Protein AF-A0A134AEN0-F1 (afdb_monomer)

Sequence (208 aa):
MSKITHIIATKFGGEWDIRAMRDDFQEIKTNVKDEFKENFESFVNSLEEIKTEKEIENEMKNELLSKITENSSDEEKYKNLKFYDKWQDRKRYKIGAIVKQFVANEEFLFRCKKEHESDYGIMPTLSTEHWEKIPNGKEEPPRNPLLPKEKPDLYNNEKTYKKGTELESDRYCIFNDKVYEYVGDEPADGKSPFSFPQLWKEIGKWQD

Structure (mmCIF, N/CA/C/O backbone):
data_AF-A0A134AEN0-F1
#
_entry.id   AF-A0A134AEN0-F1
#
loop_
_atom_site.group_PDB
_atom_site.id
_atom_site.type_symbol
_atom_site.label_atom_id
_atom_site.label_alt_id
_atom_site.label_comp_id
_atom_site.label_asym_id
_atom_site.label_entity_id
_atom_site.label_seq_id
_atom_site.pdbx_PDB_ins_code
_atom_site.Cartn_x
_atom_site.Cartn_y
_atom_site.Cartn_z
_atom_site.occupancy
_atom_site.B_iso_or_equiv
_atom_site.auth_seq_id
_atom_site.auth_comp_id
_atom_site.auth_asym_id
_atom_site.auth_atom_id
_atom_site.pdbx_PDB_model_num
ATOM 1 N N . MET A 1 1 ? -33.814 -16.045 60.490 1.00 70.31 1 MET A N 1
ATOM 2 C CA . MET A 1 1 ? -34.054 -14.982 59.491 1.00 70.31 1 MET A CA 1
ATOM 3 C C . MET A 1 1 ? -33.444 -15.452 58.187 1.00 70.31 1 MET A C 1
ATOM 5 O O . MET A 1 1 ? -32.308 -15.914 58.238 1.00 70.31 1 MET A O 1
ATOM 9 N N . SER A 1 2 ? -34.193 -15.391 57.086 1.00 81.06 2 SER A N 1
ATOM 10 C CA . SER A 1 2 ? -33.678 -15.662 55.740 1.00 81.06 2 SER A CA 1
ATOM 11 C C . SER A 1 2 ? -32.584 -14.658 55.370 1.00 81.06 2 SER A C 1
ATOM 13 O O . SER A 1 2 ? -32.640 -13.493 55.784 1.00 81.06 2 SER A O 1
ATOM 15 N N . LYS A 1 3 ? -31.544 -15.117 54.666 1.00 88.94 3 LYS A N 1
ATOM 16 C CA . LYS A 1 3 ? -30.375 -14.297 54.304 1.00 88.94 3 LYS A CA 1
ATOM 17 C C . LYS A 1 3 ? -30.490 -13.780 52.875 1.00 88.94 3 LYS A C 1
ATOM 19 O O . LYS A 1 3 ? -31.092 -14.425 52.026 1.00 88.94 3 LYS A O 1
ATOM 24 N N . ILE A 1 4 ? -29.877 -12.626 52.606 1.00 86.31 4 ILE A N 1
ATOM 25 C CA . ILE A 1 4 ? -29.718 -12.126 51.235 1.00 86.31 4 ILE A CA 1
ATOM 26 C C . ILE A 1 4 ? -28.712 -13.023 50.509 1.00 86.31 4 ILE A C 1
ATOM 28 O O . ILE A 1 4 ? -27.628 -13.278 51.034 1.00 86.31 4 ILE A O 1
ATOM 32 N N . THR A 1 5 ? -29.078 -13.491 49.318 1.00 90.44 5 THR A N 1
ATOM 33 C CA . THR A 1 5 ? -28.229 -14.343 48.470 1.00 90.44 5 THR A CA 1
ATOM 34 C C . THR A 1 5 ? -27.813 -13.653 47.180 1.00 90.44 5 THR A C 1
ATOM 36 O O . THR A 1 5 ? -26.723 -13.915 46.685 1.00 90.44 5 THR A O 1
ATOM 39 N N . HIS A 1 6 ? -28.646 -12.753 46.655 1.00 86.12 6 HIS A N 1
ATOM 40 C CA . HIS A 1 6 ? -28.380 -12.041 45.409 1.00 86.12 6 HIS A CA 1
ATOM 41 C C . HIS A 1 6 ? -28.756 -10.571 45.553 1.00 86.12 6 HIS A C 1
ATOM 43 O O . HIS A 1 6 ? -29.770 -10.238 46.170 1.00 86.12 6 HIS A O 1
ATOM 49 N N . ILE A 1 7 ? -27.954 -9.702 44.949 1.00 86.00 7 ILE A N 1
ATOM 50 C CA . ILE A 1 7 ? -28.283 -8.295 44.734 1.00 86.00 7 ILE A CA 1
ATOM 51 C C . ILE A 1 7 ? -28.217 -8.067 43.229 1.00 86.00 7 ILE A C 1
ATOM 53 O O . ILE A 1 7 ? -27.235 -8.434 42.588 1.00 86.00 7 ILE A O 1
ATOM 57 N N . ILE A 1 8 ? -29.276 -7.489 42.674 1.00 84.44 8 ILE A N 1
ATOM 58 C CA . ILE A 1 8 ? -29.372 -7.118 41.267 1.00 84.44 8 ILE A CA 1
ATOM 59 C C . ILE A 1 8 ? -29.493 -5.600 41.225 1.00 84.44 8 ILE A C 1
ATOM 61 O O . ILE A 1 8 ? -30.430 -5.037 41.789 1.00 84.44 8 ILE A O 1
ATOM 65 N N . ALA A 1 9 ? -28.546 -4.950 40.558 1.00 83.69 9 ALA A N 1
ATOM 66 C CA . ALA A 1 9 ? -28.577 -3.521 40.292 1.00 83.69 9 ALA A CA 1
ATOM 67 C C . ALA A 1 9 ? -28.709 -3.309 38.785 1.00 83.69 9 ALA A C 1
ATOM 69 O O . ALA A 1 9 ? -27.920 -3.853 38.013 1.00 83.69 9 ALA A O 1
ATOM 70 N N . THR A 1 10 ? -29.712 -2.542 38.365 1.00 84.31 10 THR A N 1
ATOM 71 C CA . THR A 1 10 ? -29.939 -2.229 36.950 1.00 84.31 10 THR A CA 1
ATOM 72 C C . THR A 1 10 ? -30.026 -0.723 36.766 1.00 84.31 10 THR A C 1
ATOM 74 O O . THR A 1 10 ? -30.732 -0.054 37.518 1.00 84.31 10 THR A O 1
ATOM 77 N N . LYS A 1 11 ? -29.319 -0.187 35.766 1.00 81.25 11 LYS A N 1
ATOM 78 C CA . LYS A 1 11 ? -29.368 1.236 35.416 1.00 81.25 11 LYS A CA 1
ATOM 79 C C . LYS A 1 11 ? -30.358 1.442 34.271 1.00 81.25 11 LYS A C 1
ATOM 81 O O . LYS A 1 11 ? -30.148 0.920 33.178 1.00 81.25 11 LYS A O 1
ATOM 86 N N . PHE A 1 12 ? -31.420 2.210 34.507 1.00 76.75 12 PHE A N 1
ATOM 87 C CA . PHE A 1 12 ? -32.383 2.609 33.475 1.00 76.75 12 PHE A CA 1
ATOM 88 C C . PHE A 1 12 ? -32.546 4.128 33.490 1.00 76.75 12 PHE A C 1
ATOM 90 O O . PHE A 1 12 ? -32.859 4.711 34.521 1.00 76.75 12 PHE A O 1
ATOM 97 N N . GLY A 1 13 ? -32.320 4.788 32.349 1.00 76.81 13 GLY A N 1
ATOM 98 C CA . GLY A 1 13 ? -32.541 6.236 32.223 1.00 76.81 13 GLY A CA 1
ATOM 99 C C . GLY A 1 13 ? -31.683 7.117 33.143 1.00 76.81 13 GLY A C 1
ATOM 100 O O . GLY A 1 13 ? -32.047 8.261 33.376 1.00 76.81 13 GLY A O 1
ATOM 101 N N . GLY A 1 14 ? -30.565 6.599 33.665 1.00 74.81 14 GLY A N 1
ATOM 102 C CA . GLY A 1 14 ? -29.694 7.306 34.612 1.00 74.81 14 GLY A CA 1
ATOM 103 C C . GLY A 1 14 ? -29.977 7.008 36.087 1.00 74.81 14 GLY A C 1
ATOM 104 O O . GLY A 1 14 ? -29.161 7.368 36.927 1.00 74.81 14 GLY A O 1
ATOM 105 N N . GLU A 1 15 ? -31.059 6.295 36.409 1.00 79.12 15 GLU A N 1
ATOM 106 C CA . GLU A 1 15 ?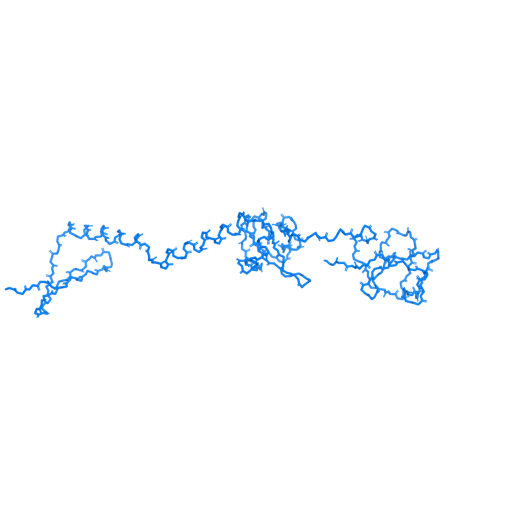 -31.385 5.900 37.782 1.00 79.12 15 GLU A CA 1
ATOM 107 C C . GLU A 1 15 ? -31.054 4.425 38.048 1.00 79.12 15 GLU A C 1
ATOM 109 O O . GLU A 1 15 ? -31.221 3.555 37.186 1.00 79.12 15 GLU A O 1
ATOM 114 N N . TRP A 1 16 ? -30.584 4.148 39.266 1.00 80.31 16 TRP A N 1
ATOM 115 C CA . TRP A 1 16 ? -30.299 2.797 39.746 1.00 80.31 16 TRP A CA 1
ATOM 116 C C . TRP A 1 16 ? -31.529 2.175 40.410 1.00 80.31 16 TRP A C 1
ATOM 118 O O . TRP A 1 16 ? -31.992 2.653 41.448 1.00 80.31 16 TRP A O 1
ATOM 128 N N . ASP A 1 17 ? -31.997 1.059 39.856 1.00 83.69 17 ASP A N 1
ATOM 129 C CA . ASP A 1 17 ? -32.939 0.143 40.500 1.00 83.69 17 ASP A CA 1
ATOM 130 C C . ASP A 1 17 ? -32.159 -1.005 41.154 1.00 83.69 17 ASP A C 1
ATOM 132 O O . ASP A 1 17 ? -31.500 -1.789 40.465 1.00 83.69 17 ASP A O 1
ATOM 136 N N . ILE A 1 18 ? -32.207 -1.091 42.487 1.00 84.44 18 ILE A N 1
ATOM 137 C CA . ILE A 1 18 ? -31.470 -2.087 43.275 1.00 84.44 18 ILE A CA 1
ATOM 138 C C . ILE A 1 18 ? -32.461 -2.980 44.021 1.00 84.44 18 ILE A C 1
ATOM 140 O O . ILE A 1 18 ? -33.224 -2.542 44.891 1.00 84.44 18 ILE A O 1
ATOM 144 N N . ARG A 1 19 ? -32.402 -4.272 43.712 1.00 84.94 19 ARG A N 1
ATOM 145 C CA . ARG A 1 19 ? -33.246 -5.316 44.293 1.00 84.94 19 ARG A CA 1
ATOM 146 C C . ARG A 1 19 ? -32.384 -6.370 44.966 1.00 84.94 19 ARG A C 1
ATOM 148 O O . ARG A 1 19 ? -31.307 -6.708 44.482 1.00 84.94 19 ARG A O 1
ATOM 155 N N . ALA 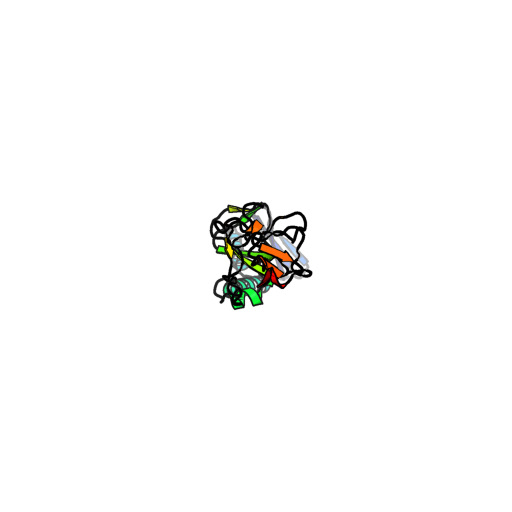A 1 20 ? -32.865 -6.901 46.082 1.00 86.50 20 ALA A N 1
ATOM 156 C CA . ALA A 1 20 ? -32.207 -7.998 46.781 1.00 86.50 20 ALA A CA 1
ATOM 157 C C . ALA A 1 20 ? -33.127 -9.216 46.820 1.00 86.50 20 ALA A C 1
ATOM 159 O O . ALA A 1 20 ? -34.329 -9.075 47.030 1.00 86.50 20 ALA A O 1
ATOM 160 N N . MET A 1 21 ? -32.568 -10.410 46.656 1.00 87.94 21 MET A N 1
ATOM 161 C CA . MET A 1 21 ? -33.297 -11.668 46.792 1.00 87.94 21 MET A CA 1
ATOM 162 C C . MET A 1 21 ? -32.793 -12.428 48.012 1.00 87.94 21 MET A C 1
ATOM 164 O O . MET A 1 21 ? -31.585 -12.518 48.260 1.00 87.94 21 MET A O 1
ATOM 168 N N . ARG A 1 22 ? -33.733 -12.964 48.786 1.00 89.94 22 ARG A N 1
ATOM 169 C CA . ARG A 1 22 ? -33.447 -13.856 49.908 1.00 89.94 22 ARG A CA 1
ATOM 170 C C . ARG A 1 22 ? -33.289 -15.309 49.454 1.00 89.94 22 ARG A C 1
ATOM 172 O O . ARG A 1 22 ? -33.664 -15.674 48.343 1.00 89.94 22 ARG A O 1
ATOM 179 N N . ASP A 1 23 ? -32.723 -16.142 50.322 1.00 90.38 23 ASP A N 1
ATOM 180 C CA . ASP A 1 23 ? -32.635 -17.603 50.152 1.00 90.38 23 ASP A CA 1
ATOM 181 C C . ASP A 1 23 ? -34.005 -18.303 50.071 1.00 90.38 23 ASP A C 1
ATOM 183 O O . ASP A 1 23 ? -34.112 -19.366 49.467 1.00 90.38 23 ASP A O 1
ATOM 187 N N . ASP A 1 24 ? -35.055 -17.686 50.611 1.00 90.94 24 ASP A N 1
ATOM 188 C CA . ASP A 1 24 ? -36.455 -18.106 50.478 1.00 90.94 24 ASP A CA 1
ATOM 189 C C . ASP A 1 24 ? -37.142 -17.579 49.199 1.00 90.94 24 ASP A C 1
ATOM 191 O O . ASP A 1 24 ? -38.364 -17.668 49.070 1.00 90.94 24 ASP A O 1
ATOM 195 N N . PHE A 1 25 ? -36.361 -17.047 48.250 1.00 85.00 25 PHE A N 1
ATOM 196 C CA . PHE A 1 25 ? -36.809 -16.485 46.969 1.00 85.00 25 PHE A CA 1
ATOM 197 C C . PHE A 1 25 ? -37.735 -15.267 47.087 1.00 85.00 25 PHE A C 1
ATOM 199 O O . PHE A 1 25 ? -38.343 -14.855 46.098 1.00 85.00 25 PHE A O 1
ATOM 206 N N . GLN A 1 26 ? -37.836 -14.646 48.265 1.00 86.44 26 GLN A N 1
ATOM 207 C CA . GLN A 1 26 ? -38.551 -13.383 48.397 1.00 86.44 26 GLN A CA 1
ATOM 208 C C . GLN A 1 26 ? -37.687 -12.218 47.909 1.00 86.44 26 GLN A C 1
ATOM 210 O O . GLN A 1 26 ? -36.555 -12.017 48.363 1.00 86.44 26 GLN A O 1
ATOM 215 N N . GLU A 1 27 ? -38.251 -11.426 46.999 1.00 84.00 27 GLU A N 1
ATOM 216 C CA . GLU A 1 27 ? -37.664 -10.164 46.562 1.00 84.00 27 GLU A CA 1
ATOM 217 C C . GLU A 1 27 ? -37.903 -9.079 47.617 1.00 84.00 27 GLU A C 1
ATOM 219 O O . GLU A 1 27 ? -39.017 -8.867 48.102 1.00 84.00 27 GLU A O 1
ATOM 224 N N . ILE A 1 28 ? -36.842 -8.357 47.950 1.00 81.31 28 ILE A N 1
ATOM 225 C CA . ILE A 1 28 ? -36.885 -7.159 48.769 1.00 81.31 28 ILE A CA 1
ATOM 226 C C . ILE A 1 28 ? -36.721 -5.969 47.830 1.00 81.31 28 ILE A C 1
ATOM 228 O O . ILE A 1 28 ? -35.645 -5.752 47.265 1.00 81.31 28 ILE A O 1
ATOM 232 N N . LYS A 1 29 ? -37.776 -5.159 47.716 1.00 69.62 29 LYS A N 1
ATOM 233 C CA . LYS A 1 29 ? -37.656 -3.813 47.156 1.00 69.62 29 LYS A CA 1
ATOM 2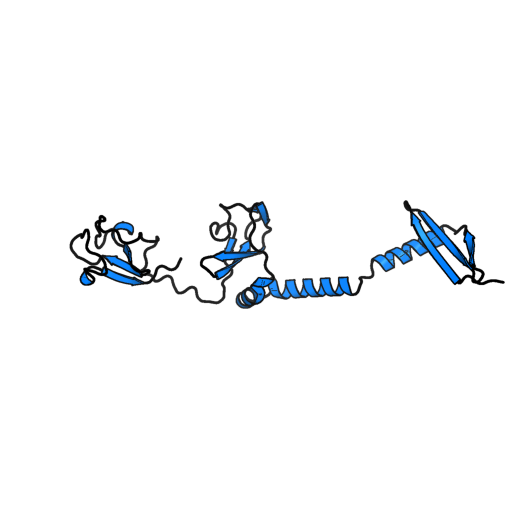34 C C . LYS A 1 29 ? -36.941 -2.940 48.170 1.00 69.62 29 LYS A C 1
ATOM 236 O O . LYS A 1 29 ? -37.441 -2.713 49.272 1.00 69.62 29 LYS A O 1
ATOM 241 N N . THR A 1 30 ? -35.744 -2.507 47.814 1.00 66.12 30 THR A N 1
ATOM 242 C CA . THR A 1 30 ? -34.899 -1.726 48.708 1.00 66.12 30 THR A CA 1
ATOM 243 C C . THR A 1 30 ? -35.105 -0.239 48.428 1.00 66.12 30 THR A C 1
ATOM 245 O O . THR A 1 30 ? -35.254 0.159 47.277 1.00 66.12 30 THR A O 1
ATOM 248 N N . ASN A 1 31 ? -35.145 0.588 49.476 1.00 70.94 31 ASN A N 1
ATOM 249 C CA . ASN A 1 31 ? -35.103 2.042 49.331 1.00 70.94 31 ASN A CA 1
ATOM 250 C C . ASN A 1 31 ? -33.678 2.491 49.666 1.00 70.94 31 ASN A C 1
ATOM 252 O O . ASN A 1 31 ? -33.357 2.810 50.814 1.00 70.94 31 ASN A O 1
ATOM 256 N N . VAL A 1 32 ? -32.787 2.340 48.688 1.00 71.25 32 VAL A N 1
ATOM 257 C CA . VAL A 1 32 ? -31.349 2.546 48.876 1.00 71.25 32 VAL A CA 1
ATOM 258 C C . VAL A 1 32 ? -31.047 4.031 49.024 1.00 71.25 32 VAL A C 1
ATOM 260 O O . VAL A 1 32 ? -31.514 4.843 48.227 1.00 71.25 32 VAL A O 1
ATOM 263 N N . LYS A 1 33 ? -30.247 4.376 50.038 1.00 76.88 33 LYS A N 1
ATOM 264 C CA . LYS A 1 33 ? -29.765 5.744 50.260 1.00 76.88 33 LYS A CA 1
ATOM 265 C C . LYS A 1 33 ? -28.905 6.212 49.084 1.00 76.88 33 LYS A C 1
ATOM 267 O O . LYS A 1 33 ? -28.142 5.420 48.536 1.00 76.88 33 LYS A O 1
ATOM 272 N N . ASP A 1 34 ? -28.969 7.499 48.761 1.00 77.00 34 ASP A N 1
ATOM 273 C CA . ASP A 1 34 ? -28.267 8.062 47.599 1.00 77.00 34 ASP A CA 1
ATOM 274 C C . ASP A 1 34 ? -26.740 7.921 47.688 1.00 77.00 34 ASP A C 1
ATOM 276 O O . ASP A 1 34 ? -26.107 7.555 46.705 1.00 77.00 34 ASP A O 1
ATOM 280 N N . GLU A 1 35 ? -26.162 8.028 48.887 1.00 79.00 35 GLU A N 1
ATOM 281 C CA . GLU A 1 35 ? -24.729 7.787 49.134 1.00 79.00 35 GLU A CA 1
ATOM 282 C C . GLU A 1 35 ? -24.263 6.389 48.678 1.00 79.00 35 GLU A C 1
ATOM 284 O O . GLU A 1 35 ? -23.147 6.210 48.191 1.00 79.00 35 GLU A O 1
ATOM 289 N N . PHE A 1 36 ? -25.112 5.364 48.800 1.00 78.69 36 PHE A N 1
ATOM 290 C CA . PHE A 1 36 ? -24.769 4.033 48.299 1.00 78.69 36 PHE A CA 1
ATOM 291 C C . PHE A 1 36 ? -24.848 3.975 46.771 1.00 78.69 36 PHE A C 1
ATOM 293 O O . PHE A 1 36 ? -24.036 3.288 46.159 1.00 78.69 36 PHE A O 1
ATOM 300 N N . LYS A 1 37 ? -25.787 4.699 46.146 1.00 78.06 37 LYS A N 1
ATOM 301 C CA . LYS A 1 37 ? -25.887 4.768 44.680 1.00 78.06 37 LYS A CA 1
ATOM 302 C C . LYS A 1 37 ? -24.649 5.432 44.079 1.00 78.06 37 LYS A C 1
ATOM 304 O O . LYS A 1 37 ? -24.105 4.895 43.124 1.00 78.06 37 LYS A O 1
ATOM 309 N N . GLU A 1 38 ? -24.169 6.523 44.675 1.00 82.25 38 GLU A N 1
ATOM 310 C CA . GLU A 1 38 ? -22.943 7.210 44.243 1.00 82.25 38 GLU A CA 1
ATOM 311 C C . GLU A 1 38 ? -21.707 6.306 44.369 1.00 82.25 38 GLU A C 1
ATOM 313 O O . GLU A 1 38 ? -20.926 6.169 43.427 1.00 82.25 38 GLU A O 1
ATOM 318 N N . ASN A 1 39 ? -21.558 5.617 45.506 1.00 83.12 39 ASN A N 1
ATOM 319 C CA . ASN A 1 39 ? -20.470 4.656 45.704 1.00 83.12 39 ASN A CA 1
ATOM 320 C C . ASN A 1 39 ? -20.552 3.472 44.726 1.00 83.12 39 ASN A C 1
ATOM 322 O O . ASN A 1 39 ? -19.528 3.007 44.225 1.00 83.12 39 ASN A O 1
ATOM 326 N N . PHE A 1 40 ? -21.763 2.990 44.435 1.00 82.75 40 PHE A N 1
ATOM 327 C CA . PHE A 1 40 ? -21.983 1.912 43.475 1.00 82.75 40 PHE A CA 1
ATOM 328 C C . PHE A 1 40 ? -21.684 2.357 42.040 1.00 82.75 40 PHE A C 1
ATOM 330 O O . PHE A 1 40 ? -21.068 1.610 41.287 1.00 82.75 40 PHE A O 1
ATOM 337 N N . GLU A 1 41 ? -22.053 3.582 41.669 1.00 83.75 41 GLU A N 1
ATOM 338 C CA . GLU A 1 41 ? -21.732 4.160 40.364 1.00 83.75 41 GLU A CA 1
ATOM 339 C C . GLU A 1 41 ? -20.224 4.345 40.179 1.00 83.75 41 GLU A C 1
ATOM 341 O O . GLU A 1 41 ? -19.688 3.959 39.146 1.00 83.75 41 GLU A O 1
ATOM 346 N N . SER A 1 42 ? -19.522 4.826 41.207 1.00 83.81 42 SER A N 1
ATOM 347 C CA . SER A 1 42 ? -18.055 4.896 41.210 1.00 83.81 42 SER A CA 1
ATOM 348 C C . SER A 1 42 ? -17.411 3.514 41.017 1.00 83.81 42 SER A C 1
ATOM 350 O O . SER A 1 42 ? -16.516 3.348 40.187 1.00 83.81 42 SER A O 1
ATOM 352 N N . PHE A 1 43 ? -17.916 2.491 41.716 1.00 82.50 43 PHE A N 1
ATOM 353 C CA . PHE A 1 43 ? -17.463 1.110 41.544 1.00 82.50 43 PHE A CA 1
ATOM 354 C C . PHE A 1 43 ? -17.713 0.588 40.122 1.00 82.50 43 PHE A C 1
ATOM 356 O O . PHE A 1 43 ? -16.793 0.046 39.515 1.00 82.50 43 PHE A O 1
ATOM 363 N N . VAL A 1 44 ? -18.911 0.787 39.565 1.00 83.69 44 VAL A N 1
ATOM 364 C CA . VAL A 1 44 ? -19.235 0.376 38.187 1.00 83.69 44 VAL A CA 1
ATOM 365 C C . VAL A 1 44 ? -18.325 1.072 37.176 1.00 83.69 44 VAL A C 1
ATOM 367 O O . VAL A 1 44 ? -17.747 0.388 36.338 1.00 83.69 44 VAL A O 1
ATOM 370 N N . ASN A 1 45 ? -18.114 2.384 37.303 1.00 83.81 45 ASN A N 1
ATOM 371 C CA . ASN A 1 45 ? -17.210 3.124 36.420 1.00 83.81 45 ASN A CA 1
ATOM 372 C C . ASN A 1 45 ? -15.781 2.558 36.484 1.00 83.81 45 ASN A C 1
ATOM 374 O O . ASN A 1 45 ? -15.147 2.372 35.451 1.00 83.81 45 ASN A O 1
ATOM 378 N N . SER A 1 46 ? -15.293 2.191 37.678 1.00 82.94 46 SER A N 1
ATOM 379 C CA . SER A 1 46 ? -13.974 1.554 37.805 1.00 82.94 46 SER A CA 1
ATOM 380 C C . SER A 1 46 ? -13.891 0.179 37.135 1.00 82.94 46 SER A C 1
ATOM 382 O O . SER A 1 46 ? -12.811 -0.222 36.716 1.00 82.94 46 SER A O 1
ATOM 384 N N . LEU A 1 47 ? -15.011 -0.543 37.006 1.00 79.69 47 LEU A N 1
ATOM 385 C CA . LEU A 1 47 ? -15.064 -1.808 36.272 1.00 79.69 47 LEU A CA 1
ATOM 386 C C . LEU A 1 47 ? -15.124 -1.591 34.756 1.00 79.69 47 LEU A C 1
ATOM 388 O O . LEU A 1 47 ? -14.573 -2.402 34.020 1.00 79.69 47 LEU A O 1
ATOM 392 N N . GLU A 1 48 ? -15.758 -0.513 34.287 1.00 78.00 48 GLU A N 1
ATOM 393 C CA . GLU A 1 48 ? -15.784 -0.145 32.862 1.00 78.00 48 GLU A CA 1
ATOM 394 C C . GLU A 1 48 ? -14.394 0.248 32.333 1.00 78.00 48 GLU A C 1
ATOM 396 O O . GLU A 1 48 ? -14.112 0.092 31.147 1.00 78.00 48 GLU A O 1
ATOM 401 N N . GLU A 1 49 ? -13.498 0.701 33.212 1.00 75.88 49 GLU A N 1
ATOM 402 C CA . GLU A 1 49 ? -12.091 0.960 32.886 1.00 75.88 49 GLU A CA 1
ATOM 403 C C . GLU A 1 49 ? -11.237 -0.323 32.807 1.00 75.88 49 GLU A C 1
ATOM 405 O O . GLU A 1 49 ? -10.130 -0.304 32.254 1.00 75.88 49 GLU A O 1
ATOM 410 N N . ILE A 1 50 ? -11.729 -1.452 33.336 1.00 78.69 50 ILE A N 1
ATOM 411 C CA . ILE A 1 50 ? -11.019 -2.734 33.291 1.00 78.69 50 ILE A CA 1
ATOM 412 C C . ILE A 1 50 ? -11.224 -3.368 31.921 1.00 78.69 50 ILE A C 1
ATOM 414 O O . ILE A 1 50 ? -12.291 -3.880 31.586 1.00 78.69 50 ILE A O 1
ATOM 418 N N . LYS A 1 51 ? -10.141 -3.395 31.148 1.00 78.25 51 LYS A N 1
ATOM 419 C CA . LYS A 1 51 ? -10.108 -4.056 29.846 1.00 78.25 51 LYS A CA 1
ATOM 420 C C . LYS A 1 51 ? -10.303 -5.561 29.997 1.00 78.25 51 LYS A C 1
ATOM 422 O O . LYS A 1 51 ? -9.685 -6.213 30.840 1.00 78.25 51 LYS A O 1
ATOM 427 N N . THR A 1 52 ? -11.114 -6.124 29.117 1.00 80.12 52 THR A N 1
ATOM 428 C CA . THR A 1 52 ? -11.219 -7.570 28.925 1.00 80.12 52 THR A CA 1
ATOM 429 C C . THR A 1 52 ? -9.914 -8.141 28.357 1.00 80.12 52 THR A C 1
ATOM 431 O O . THR A 1 52 ? -9.161 -7.442 27.676 1.00 80.12 52 THR A O 1
ATOM 434 N N . GLU A 1 53 ? -9.655 -9.439 28.557 1.00 75.94 53 GLU A N 1
ATOM 435 C CA . GLU A 1 53 ? -8.492 -10.125 27.958 1.00 75.94 53 GLU A CA 1
ATOM 436 C C . GLU A 1 53 ? -8.413 -9.906 26.439 1.00 75.94 53 GLU A C 1
ATOM 438 O O . GLU A 1 53 ? -7.344 -9.658 25.890 1.00 75.94 53 GLU A O 1
ATOM 443 N N . LYS A 1 54 ? -9.565 -9.898 25.761 1.00 74.00 54 LYS A N 1
ATOM 444 C CA . LYS A 1 54 ? -9.661 -9.672 24.316 1.00 74.00 54 LYS A CA 1
ATOM 445 C C . LYS A 1 54 ? -9.301 -8.240 23.901 1.00 74.00 54 LYS A C 1
ATOM 447 O O . LYS A 1 54 ? -8.748 -8.036 22.820 1.00 74.00 54 LYS A O 1
ATOM 452 N N . GLU A 1 55 ? -9.637 -7.240 24.713 1.00 74.69 55 GLU A N 1
ATOM 453 C CA . GLU A 1 55 ? -9.234 -5.847 24.468 1.00 74.69 55 GLU A CA 1
ATOM 454 C C . GLU A 1 55 ? -7.729 -5.676 24.655 1.00 74.69 55 GLU A C 1
ATOM 456 O O . GLU A 1 55 ? -7.084 -5.053 23.813 1.00 74.69 55 GLU A O 1
ATOM 461 N N . ILE A 1 56 ? -7.162 -6.321 25.678 1.00 76.12 56 ILE A N 1
ATOM 462 C CA . ILE A 1 56 ? -5.713 -6.366 25.905 1.00 76.12 56 ILE A CA 1
ATOM 463 C C . ILE A 1 56 ? -5.005 -7.044 24.721 1.00 76.12 56 ILE A C 1
ATOM 465 O O . ILE A 1 56 ? -4.049 -6.492 24.178 1.00 76.12 56 ILE A O 1
ATOM 469 N N . GLU A 1 57 ? -5.497 -8.197 24.258 1.00 68.75 57 GLU A N 1
ATOM 470 C CA . GLU A 1 57 ? -4.945 -8.895 23.088 1.00 68.75 57 GLU A CA 1
ATOM 471 C C . GLU A 1 57 ? -4.991 -8.037 21.818 1.00 68.75 57 GLU A C 1
ATOM 473 O O . GLU A 1 57 ? -4.021 -7.998 21.055 1.00 68.75 57 GLU A O 1
ATOM 478 N N . ASN A 1 58 ? -6.100 -7.331 21.579 1.00 70.12 58 ASN A N 1
ATOM 479 C CA . ASN A 1 58 ? -6.238 -6.455 20.418 1.00 70.12 58 ASN A CA 1
ATOM 480 C C . ASN A 1 58 ? -5.298 -5.249 20.487 1.00 70.12 58 ASN A C 1
ATOM 482 O O . ASN A 1 58 ? -4.701 -4.894 19.471 1.00 70.12 58 ASN A O 1
ATOM 486 N N . GLU A 1 59 ? -5.133 -4.634 21.657 1.00 76.25 59 GLU A N 1
ATOM 487 C CA . GLU A 1 59 ? -4.169 -3.548 21.843 1.00 76.25 59 GLU A CA 1
ATOM 488 C C . GLU A 1 59 ? -2.735 -4.026 21.639 1.00 76.25 59 GLU A C 1
ATOM 490 O O . GLU A 1 59 ? -2.010 -3.418 20.854 1.00 76.25 59 GLU A O 1
ATOM 495 N N . MET A 1 60 ? -2.349 -5.157 22.239 1.00 70.75 60 MET A N 1
ATOM 496 C CA . MET A 1 60 ? -1.020 -5.745 22.041 1.00 70.75 60 MET A CA 1
ATOM 497 C C . MET A 1 60 ? -0.767 -6.091 20.574 1.00 70.75 60 MET A C 1
ATOM 499 O O . MET A 1 60 ? 0.321 -5.845 20.055 1.00 70.75 60 MET A O 1
ATOM 503 N N . LYS A 1 61 ? -1.773 -6.632 19.879 1.00 71.88 61 LYS A N 1
ATOM 504 C CA . LYS A 1 61 ? -1.695 -6.913 18.444 1.00 71.88 61 LYS A CA 1
ATOM 505 C C . LYS A 1 61 ? -1.518 -5.629 17.638 1.00 71.88 61 LYS A C 1
ATOM 507 O O . LYS A 1 61 ? -0.682 -5.607 16.741 1.00 71.88 61 LYS A O 1
ATOM 512 N N . ASN A 1 62 ? -2.267 -4.576 17.949 1.00 69.94 62 ASN A N 1
ATOM 513 C CA . ASN A 1 62 ? -2.155 -3.288 17.265 1.00 69.94 62 ASN A CA 1
ATOM 514 C C . ASN A 1 62 ? -0.808 -2.604 17.541 1.00 69.94 62 ASN A C 1
ATOM 516 O O . ASN A 1 62 ? -0.223 -2.035 16.626 1.00 69.94 62 ASN A O 1
ATOM 520 N N . GLU A 1 63 ? -0.280 -2.716 18.759 1.00 73.31 63 GLU A N 1
ATOM 521 C CA . GLU A 1 63 ? 1.036 -2.191 19.133 1.00 73.31 63 GLU A CA 1
ATOM 522 C C . GLU A 1 63 ? 2.183 -2.987 18.484 1.00 73.31 63 GLU A C 1
ATOM 524 O O . GLU A 1 63 ? 3.183 -2.426 18.039 1.00 73.31 63 GLU A O 1
ATOM 529 N N . LEU A 1 64 ? 2.045 -4.312 18.381 1.00 70.00 64 LEU A N 1
ATOM 530 C CA . LEU A 1 64 ? 2.971 -5.150 17.617 1.00 70.00 64 LEU A CA 1
ATOM 531 C C . LEU A 1 64 ? 2.920 -4.805 16.129 1.00 70.00 64 LEU A C 1
ATOM 533 O O . LEU A 1 64 ? 3.965 -4.700 15.492 1.00 70.00 64 LEU A O 1
ATOM 537 N N . LEU A 1 65 ? 1.721 -4.601 15.583 1.00 66.88 65 LEU A N 1
ATOM 538 C CA . LEU A 1 65 ? 1.538 -4.194 14.195 1.00 66.88 65 LEU A CA 1
ATOM 539 C C . LEU A 1 65 ? 2.185 -2.836 13.929 1.00 66.88 65 LEU A C 1
ATOM 541 O O . LEU A 1 65 ? 2.963 -2.748 12.987 1.00 66.88 65 LEU A O 1
ATOM 545 N N . SER A 1 66 ? 1.965 -1.826 14.777 1.00 65.75 66 SER A N 1
ATOM 546 C CA . SER A 1 66 ? 2.589 -0.507 14.606 1.00 65.75 66 SER A CA 1
ATOM 547 C C . SER A 1 66 ? 4.117 -0.582 14.680 1.00 65.75 66 SER A C 1
ATOM 549 O O . SER A 1 66 ? 4.799 -0.020 13.822 1.00 65.75 66 SER A O 1
ATOM 551 N N . LYS A 1 67 ? 4.675 -1.371 15.611 1.00 66.19 67 LYS A N 1
ATOM 552 C CA . LYS A 1 67 ? 6.125 -1.637 15.677 1.00 66.19 67 LYS A CA 1
ATOM 553 C C . LYS A 1 67 ? 6.656 -2.305 14.405 1.00 66.19 67 LYS A C 1
ATOM 555 O O . LYS A 1 67 ? 7.729 -1.933 13.938 1.00 66.19 67 LYS A O 1
ATOM 560 N N . ILE A 1 68 ? 5.906 -3.251 13.836 1.00 62.97 68 ILE A N 1
ATOM 561 C CA . ILE A 1 68 ? 6.279 -3.976 12.612 1.00 62.97 68 ILE A CA 1
ATOM 562 C C . ILE A 1 68 ? 6.122 -3.111 11.356 1.00 62.97 68 ILE A C 1
ATOM 564 O O . ILE A 1 68 ? 6.820 -3.357 10.377 1.00 62.97 68 ILE A O 1
ATOM 568 N N . THR A 1 69 ? 5.231 -2.119 11.330 1.00 65.06 69 THR A N 1
ATOM 569 C CA . THR A 1 69 ? 4.926 -1.380 10.093 1.00 65.06 69 THR A CA 1
ATOM 5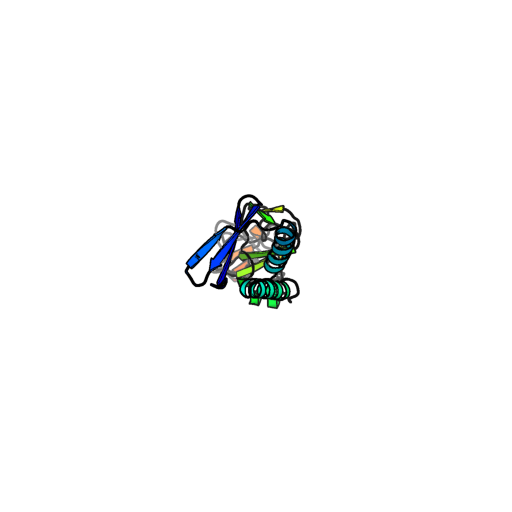70 C C . THR A 1 69 ? 5.517 0.026 10.028 1.00 65.06 69 THR A C 1
ATOM 572 O O . THR A 1 69 ? 5.813 0.486 8.923 1.00 65.06 69 THR A O 1
ATOM 575 N N . GLU A 1 70 ? 5.689 0.711 11.163 1.00 66.19 70 GLU A N 1
ATOM 576 C CA . GLU A 1 70 ? 6.142 2.113 11.208 1.00 66.19 70 GLU A CA 1
ATOM 577 C C . GLU A 1 70 ? 7.657 2.249 11.429 1.00 66.19 70 GLU A C 1
ATOM 579 O O . GLU A 1 70 ? 8.273 3.131 10.832 1.00 66.19 70 GLU A O 1
ATOM 584 N N . ASN A 1 71 ? 8.270 1.341 12.201 1.00 65.94 71 ASN A N 1
ATOM 585 C CA . ASN A 1 71 ? 9.693 1.399 12.581 1.00 65.94 71 ASN A CA 1
ATOM 586 C C . ASN A 1 71 ? 10.576 0.329 11.914 1.00 65.94 71 ASN A C 1
ATOM 588 O O . ASN A 1 71 ? 11.741 0.176 12.275 1.00 65.94 71 ASN A O 1
ATOM 592 N N . SER A 1 72 ? 10.031 -0.427 10.966 1.00 72.31 72 SER A N 1
ATOM 593 C CA . SER A 1 72 ? 10.726 -1.524 10.293 1.00 72.31 72 SER A CA 1
ATOM 594 C C . SER A 1 72 ? 11.527 -1.077 9.073 1.00 72.31 72 SER A C 1
ATOM 596 O O . SER A 1 72 ? 11.252 -0.032 8.462 1.00 72.31 72 SER A O 1
ATOM 598 N N . SER A 1 73 ? 12.520 -1.892 8.700 1.00 80.94 73 SER A N 1
ATOM 599 C CA . SER A 1 73 ? 13.252 -1.701 7.446 1.00 80.94 73 SER A CA 1
ATOM 600 C C . SER A 1 73 ? 12.322 -1.884 6.247 1.00 80.94 73 SER A C 1
ATOM 602 O O . SER A 1 73 ? 11.278 -2.535 6.335 1.00 80.94 73 SER A O 1
ATOM 604 N N . ASP A 1 74 ? 12.685 -1.328 5.094 1.00 83.75 74 ASP A N 1
ATOM 605 C CA . ASP A 1 74 ? 11.832 -1.451 3.914 1.00 83.75 74 ASP A CA 1
ATOM 606 C C . ASP A 1 74 ? 11.649 -2.920 3.479 1.00 83.75 74 ASP A C 1
ATOM 608 O O . ASP A 1 74 ? 10.535 -3.335 3.166 1.00 83.75 74 ASP A O 1
ATOM 612 N N . GLU A 1 75 ? 12.676 -3.763 3.606 1.00 80.56 75 GLU A N 1
ATOM 613 C CA . GLU A 1 75 ? 12.573 -5.214 3.377 1.00 80.56 75 GLU A CA 1
ATOM 614 C C . GLU A 1 75 ? 11.552 -5.900 4.301 1.00 80.56 75 GLU A C 1
ATOM 616 O O . GLU A 1 75 ? 10.797 -6.783 3.880 1.00 80.56 75 GLU A O 1
ATOM 621 N N . GLU A 1 76 ? 11.508 -5.507 5.574 1.00 79.31 76 GLU A N 1
ATOM 622 C CA . GLU A 1 76 ? 10.568 -6.050 6.555 1.00 79.31 76 GLU A CA 1
ATOM 623 C C . GLU A 1 76 ? 9.124 -5.637 6.261 1.00 79.31 76 GLU A C 1
ATOM 625 O O . GLU A 1 76 ? 8.215 -6.455 6.444 1.00 79.31 76 GLU A O 1
ATOM 630 N N . LYS A 1 77 ? 8.900 -4.426 5.734 1.00 84.88 77 LYS A N 1
ATOM 631 C CA . LYS A 1 77 ? 7.571 -3.990 5.269 1.00 84.88 77 LYS A CA 1
ATOM 632 C C . LYS A 1 77 ? 7.072 -4.887 4.136 1.00 84.88 77 LYS A C 1
ATOM 634 O O . LYS A 1 77 ? 5.928 -5.342 4.167 1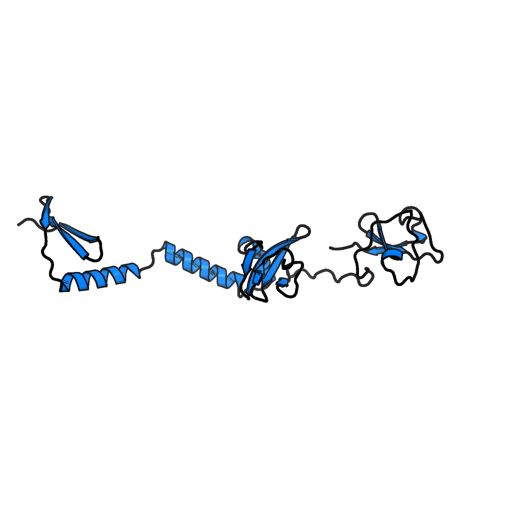.00 84.88 77 LYS A O 1
ATOM 639 N N . TYR A 1 78 ? 7.944 -5.236 3.188 1.00 84.81 78 TYR A N 1
ATOM 640 C CA . TYR A 1 78 ? 7.591 -6.122 2.073 1.00 84.81 78 TYR A CA 1
ATOM 641 C C . TYR A 1 78 ? 7.387 -7.592 2.486 1.00 84.81 78 TYR A C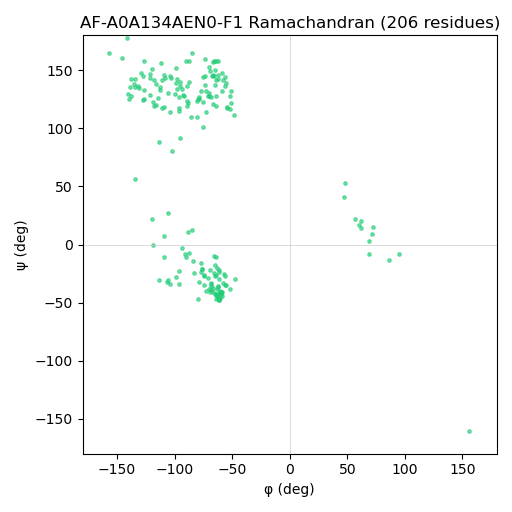 1
ATOM 643 O O . TYR A 1 78 ? 6.539 -8.276 1.914 1.00 84.81 78 TYR A O 1
ATOM 651 N N . LYS A 1 79 ? 8.048 -8.089 3.543 1.00 83.44 79 LYS A N 1
ATOM 652 C CA . LYS A 1 79 ? 7.706 -9.407 4.138 1.00 83.44 79 LYS A CA 1
ATOM 653 C C . LYS A 1 79 ? 6.300 -9.438 4.756 1.00 83.44 79 LYS A C 1
ATOM 655 O O . LYS A 1 79 ? 5.739 -10.509 4.987 1.00 83.44 79 LYS A O 1
ATOM 660 N N . ASN A 1 80 ? 5.726 -8.265 5.007 1.00 82.69 80 ASN A N 1
ATOM 661 C CA . ASN A 1 80 ? 4.508 -8.051 5.775 1.00 82.69 80 ASN A CA 1
ATOM 662 C C . ASN A 1 80 ? 3.382 -7.383 4.955 1.00 82.69 80 ASN A C 1
ATOM 664 O O . ASN A 1 80 ? 2.431 -6.858 5.531 1.00 82.69 80 ASN A O 1
ATOM 668 N N . LEU A 1 81 ? 3.420 -7.483 3.615 1.00 83.38 81 LEU A N 1
ATOM 669 C CA . LEU A 1 81 ? 2.438 -6.911 2.665 1.00 83.38 81 LEU A CA 1
ATOM 670 C C . LEU A 1 81 ? 0.960 -7.168 3.014 1.00 83.38 81 LEU A C 1
ATOM 672 O O . LEU A 1 81 ? 0.075 -6.369 2.693 1.00 83.38 81 LEU A O 1
ATOM 676 N N . LYS A 1 82 ? 0.664 -8.289 3.681 1.00 81.00 82 LYS A N 1
ATOM 677 C CA . LYS A 1 82 ? -0.693 -8.650 4.120 1.00 81.00 82 LYS A CA 1
ATOM 678 C C . LYS A 1 82 ? -1.311 -7.657 5.113 1.00 81.00 82 LYS A C 1
ATOM 680 O O . LYS A 1 82 ? -2.531 -7.627 5.216 1.00 81.00 82 LYS A O 1
ATOM 685 N N . PHE A 1 83 ? -0.495 -6.873 5.817 1.00 82.75 83 PHE A N 1
ATOM 686 C CA . PHE A 1 83 ? -0.952 -5.914 6.825 1.00 82.75 83 PHE A CA 1
ATOM 687 C C . PHE A 1 83 ? -1.245 -4.519 6.267 1.00 82.75 83 PHE A C 1
ATOM 689 O O . PHE A 1 83 ? -1.843 -3.710 6.967 1.00 82.75 83 PHE A O 1
ATOM 696 N N . TYR A 1 84 ? -0.866 -4.242 5.017 1.00 86.06 84 TYR A N 1
ATOM 697 C CA . TYR A 1 84 ? -1.139 -2.961 4.374 1.00 86.06 84 TYR A CA 1
ATOM 698 C C . TYR A 1 84 ? -2.411 -3.027 3.529 1.00 86.06 84 TYR A C 1
ATOM 700 O O . TYR A 1 84 ? -2.636 -3.979 2.770 1.00 86.06 84 TYR A O 1
ATOM 708 N N . ASP A 1 85 ? -3.226 -1.983 3.641 1.00 89.44 85 ASP A N 1
ATOM 709 C CA . ASP A 1 85 ? -4.443 -1.812 2.855 1.00 89.44 85 ASP A CA 1
ATOM 710 C C . ASP A 1 85 ? -4.121 -1.585 1.379 1.00 89.44 85 ASP A C 1
ATOM 712 O O . ASP A 1 85 ? -3.167 -0.887 1.031 1.00 89.44 85 ASP A O 1
ATOM 716 N N . LYS A 1 86 ? -4.971 -2.112 0.491 1.00 93.19 86 LYS A N 1
ATOM 717 C CA . LYS A 1 86 ? -4.936 -1.727 -0.926 1.00 93.19 86 LYS A CA 1
ATOM 718 C C . LYS A 1 86 ? -5.323 -0.252 -1.075 1.00 93.19 86 LYS A C 1
ATOM 720 O O . LYS A 1 86 ? -6.192 0.231 -0.345 1.00 93.19 86 LYS A O 1
ATOM 725 N N . TRP A 1 87 ? -4.713 0.445 -2.033 1.00 93.50 87 TRP A N 1
ATOM 726 C CA . TRP A 1 87 ? -5.187 1.769 -2.441 1.00 93.50 87 TRP A CA 1
ATOM 727 C C . TRP A 1 87 ? -6.649 1.695 -2.919 1.00 93.50 87 TRP A C 1
ATOM 729 O O . TRP A 1 87 ? -7.050 0.711 -3.545 1.00 93.50 87 TRP A O 1
ATOM 739 N N . GLN A 1 88 ? -7.446 2.712 -2.595 1.00 92.94 88 GLN A N 1
ATOM 740 C CA . GLN A 1 88 ? -8.867 2.807 -2.930 1.00 92.94 88 GLN A CA 1
ATOM 741 C C . GLN A 1 88 ? -9.181 4.200 -3.475 1.00 92.94 88 GLN A C 1
ATOM 743 O O . GLN A 1 88 ? -8.645 5.186 -2.972 1.00 92.94 88 GLN A O 1
ATOM 748 N N . ASP A 1 89 ? -10.067 4.268 -4.469 1.00 91.88 89 ASP A N 1
ATOM 749 C CA . ASP A 1 89 ? -10.646 5.512 -4.991 1.00 91.88 89 ASP A CA 1
ATOM 750 C C . ASP A 1 89 ? -11.549 6.177 -3.933 1.00 91.88 89 ASP A C 1
ATOM 752 O O . ASP A 1 89 ? -12.204 5.476 -3.154 1.00 91.88 89 ASP A O 1
ATOM 756 N N . ARG A 1 90 ? -11.588 7.516 -3.899 1.00 93.12 90 ARG A N 1
ATOM 757 C CA . ARG A 1 90 ? -12.396 8.343 -2.972 1.00 93.12 90 ARG A CA 1
ATOM 758 C C . ARG A 1 90 ? -12.143 8.085 -1.482 1.00 93.12 90 ARG A C 1
ATOM 760 O O . ARG A 1 90 ? -12.990 8.381 -0.636 1.00 93.12 90 ARG A O 1
ATOM 767 N N . LYS A 1 91 ? -10.984 7.526 -1.130 1.00 94.75 91 LYS A N 1
ATOM 768 C CA . LYS A 1 91 ? -10.551 7.356 0.262 1.00 94.75 91 LYS A CA 1
ATOM 769 C C . LYS A 1 91 ? -9.692 8.552 0.653 1.00 94.75 91 LYS A C 1
ATOM 771 O O . LYS A 1 91 ? -8.788 8.961 -0.070 1.00 94.75 91 LYS A O 1
ATOM 776 N N . ARG A 1 92 ? -9.955 9.120 1.830 1.00 95.62 92 ARG A N 1
ATOM 777 C CA . ARG A 1 92 ? -9.100 10.172 2.384 1.00 95.62 92 ARG A CA 1
ATOM 778 C C . ARG A 1 92 ? -7.847 9.552 2.995 1.00 95.62 92 ARG A C 1
ATOM 780 O O . ARG A 1 92 ? -7.948 8.696 3.876 1.00 95.62 92 ARG A O 1
ATOM 787 N N . TYR A 1 93 ? -6.680 10.006 2.552 1.00 94.62 93 TYR A N 1
ATOM 788 C CA . TYR A 1 93 ? -5.382 9.546 3.037 1.00 94.62 93 TYR A CA 1
ATOM 789 C C . TYR A 1 93 ? -4.663 10.655 3.793 1.00 94.62 93 TYR A C 1
ATOM 791 O O . TYR A 1 93 ? -4.555 11.776 3.307 1.00 94.62 93 TYR A O 1
ATOM 799 N N . LYS A 1 94 ? -4.133 10.319 4.972 1.00 94.38 94 LYS A N 1
ATOM 800 C CA . LYS A 1 94 ? -3.287 11.206 5.779 1.00 94.38 94 LYS A CA 1
ATOM 801 C C . LYS A 1 94 ? -1.814 11.033 5.411 1.00 94.38 94 LYS A C 1
ATOM 803 O O . LYS A 1 94 ? -1.420 9.982 4.906 1.00 94.38 94 LYS A O 1
ATOM 808 N N . ILE A 1 95 ? -1.003 12.045 5.713 1.00 93.31 95 ILE A N 1
ATOM 809 C CA . ILE A 1 95 ? 0.459 11.978 5.571 1.00 93.31 95 ILE A CA 1
ATOM 810 C C . ILE A 1 95 ? 0.999 10.786 6.376 1.00 93.31 95 ILE A C 1
ATOM 812 O O . ILE A 1 95 ? 0.567 10.543 7.501 1.00 93.31 95 ILE A O 1
ATOM 816 N N . GLY A 1 96 ? 1.924 10.033 5.784 1.00 88.06 96 GLY A N 1
ATOM 817 C CA . GLY A 1 96 ? 2.537 8.847 6.380 1.00 88.06 96 GLY A CA 1
ATOM 818 C C . GLY A 1 96 ? 1.759 7.546 6.169 1.00 88.06 96 GLY A C 1
ATOM 819 O O . GLY A 1 96 ? 2.340 6.480 6.352 1.00 88.06 96 GLY A O 1
ATOM 820 N N . ALA A 1 97 ? 0.494 7.597 5.730 1.00 90.56 97 ALA A N 1
ATOM 821 C CA . ALA A 1 97 ? -0.285 6.391 5.453 1.00 90.56 97 ALA A CA 1
ATOM 822 C C . ALA A 1 97 ? 0.399 5.523 4.384 1.00 90.56 97 ALA A C 1
ATOM 824 O O . ALA A 1 97 ? 0.797 6.033 3.336 1.00 90.56 97 ALA A O 1
ATOM 825 N N . ILE A 1 98 ? 0.513 4.218 4.638 1.00 91.62 98 ILE A N 1
ATOM 826 C CA . ILE A 1 98 ? 1.110 3.260 3.702 1.00 91.62 98 ILE A CA 1
ATOM 827 C C . ILE A 1 98 ? 0.006 2.420 3.068 1.00 91.62 98 ILE A C 1
ATOM 829 O O . ILE A 1 98 ? -0.836 1.855 3.766 1.00 91.62 98 ILE A O 1
ATOM 833 N N . VAL A 1 99 ? 0.030 2.321 1.743 1.00 92.62 99 VAL A N 1
ATOM 834 C CA . VAL A 1 99 ? -0.884 1.484 0.962 1.00 92.62 99 VAL A CA 1
ATOM 835 C C . VAL A 1 99 ? -0.112 0.562 0.040 1.00 92.62 99 VAL A C 1
ATOM 837 O O . VAL A 1 99 ? 1.023 0.855 -0.338 1.00 92.62 99 VAL A O 1
ATOM 840 N N . LYS A 1 100 ? -0.755 -0.528 -0.371 1.00 93.06 100 LYS A N 1
ATOM 841 C CA . LYS A 1 100 ? -0.265 -1.395 -1.438 1.00 93.06 100 LYS A CA 1
ATOM 842 C C . LYS A 1 100 ? -1.020 -1.186 -2.745 1.00 93.06 100 LYS A C 1
ATOM 844 O O . LYS A 1 100 ? -2.236 -0.974 -2.752 1.00 93.06 100 LYS A O 1
ATOM 849 N N . GLN A 1 101 ? -0.304 -1.308 -3.853 1.00 89.62 101 GLN A N 1
ATOM 850 C CA . GLN A 1 101 ? -0.865 -1.308 -5.200 1.00 89.62 101 GLN A CA 1
ATOM 851 C C . GLN A 1 101 ? -0.226 -2.430 -6.021 1.00 89.62 101 GLN A C 1
ATOM 853 O O . GLN A 1 101 ? 0.980 -2.646 -5.948 1.00 89.62 101 GLN A O 1
ATOM 858 N N . PHE A 1 102 ? -1.040 -3.144 -6.798 1.00 82.50 102 PHE A N 1
ATOM 859 C CA . PHE A 1 102 ? -0.566 -4.181 -7.712 1.00 82.50 102 PHE A CA 1
ATOM 860 C C . PHE A 1 102 ? -0.238 -3.562 -9.073 1.00 82.50 102 PHE A C 1
ATOM 862 O O . PHE A 1 102 ? -1.100 -2.914 -9.669 1.00 82.50 102 PHE A O 1
ATOM 869 N N . VAL A 1 103 ? 0.992 -3.744 -9.547 1.00 74.00 103 VAL A N 1
ATOM 870 C CA . VAL A 1 103 ? 1.508 -3.170 -10.799 1.00 74.00 103 VAL A CA 1
ATOM 871 C C . VAL A 1 103 ? 2.377 -4.225 -11.473 1.00 74.00 103 VAL A C 1
ATOM 873 O O . VAL A 1 103 ? 3.230 -4.810 -10.818 1.00 74.00 103 VAL A O 1
ATOM 876 N N . ALA A 1 104 ? 2.151 -4.496 -12.761 1.00 69.31 104 ALA A N 1
ATOM 877 C CA . ALA A 1 104 ? 2.989 -5.400 -13.563 1.00 69.31 104 ALA A CA 1
ATOM 878 C C . ALA A 1 104 ? 3.318 -6.760 -12.892 1.00 69.31 104 ALA A C 1
ATOM 880 O O . ALA A 1 104 ? 4.425 -7.274 -13.009 1.00 69.31 104 ALA A O 1
ATOM 881 N N . ASN A 1 105 ? 2.333 -7.366 -12.218 1.00 71.50 105 ASN A N 1
ATOM 882 C CA . ASN A 1 105 ? 2.444 -8.629 -11.470 1.00 71.50 105 ASN A CA 1
ATOM 883 C C . ASN A 1 105 ? 3.230 -8.589 -10.143 1.00 71.50 105 ASN A C 1
ATOM 885 O O . ASN A 1 105 ? 3.531 -9.646 -9.588 1.00 71.50 105 ASN A O 1
ATOM 889 N N . GLU A 1 106 ? 3.505 -7.408 -9.588 1.00 78.81 106 GLU A N 1
ATOM 890 C CA . GLU A 1 106 ? 4.136 -7.242 -8.273 1.00 78.81 106 GLU A CA 1
ATOM 891 C C . GLU A 1 106 ? 3.312 -6.296 -7.372 1.00 78.81 106 GLU A C 1
ATOM 893 O O . GLU A 1 106 ? 2.657 -5.361 -7.839 1.00 78.81 106 GLU A O 1
ATOM 898 N N . GLU A 1 107 ? 3.289 -6.564 -6.060 1.00 88.12 107 GLU A N 1
ATOM 899 C CA . GLU A 1 107 ? 2.707 -5.655 -5.064 1.00 88.12 107 GLU A CA 1
ATOM 900 C C . GLU A 1 107 ? 3.773 -4.660 -4.600 1.00 88.12 107 GLU A C 1
ATOM 902 O O . GLU A 1 107 ? 4.795 -5.052 -4.041 1.00 88.12 107 GLU A O 1
ATOM 907 N N . PHE A 1 108 ? 3.502 -3.370 -4.783 1.00 90.44 108 PHE A N 1
ATOM 908 C CA . PHE A 1 108 ? 4.358 -2.278 -4.330 1.00 90.44 108 PHE A CA 1
ATOM 909 C C . PHE A 1 108 ? 3.722 -1.529 -3.169 1.00 90.44 108 PHE A C 1
ATOM 911 O O . PHE A 1 108 ? 2.501 -1.360 -3.121 1.00 90.44 108 PHE A O 1
ATOM 918 N N . LEU A 1 109 ? 4.563 -1.050 -2.257 1.00 92.69 109 LEU A N 1
ATOM 919 C CA . LEU A 1 109 ? 4.160 -0.195 -1.150 1.00 92.69 109 LEU A CA 1
ATOM 920 C C . LEU A 1 109 ? 4.429 1.272 -1.470 1.00 92.69 109 LEU A C 1
ATOM 922 O O . LEU A 1 109 ? 5.485 1.628 -1.991 1.00 92.69 109 LEU A O 1
ATOM 926 N N . PHE A 1 110 ? 3.480 2.125 -1.100 1.00 93.31 110 PHE A N 1
ATOM 927 C CA . PHE A 1 110 ? 3.569 3.566 -1.273 1.00 93.31 110 PHE A CA 1
ATOM 928 C C . PHE A 1 110 ? 3.195 4.281 0.017 1.00 93.31 110 PHE A C 1
ATOM 930 O O . PHE A 1 110 ? 2.198 3.942 0.655 1.00 93.31 110 PHE A O 1
ATOM 937 N N . ARG A 1 111 ? 3.978 5.297 0.379 1.00 93.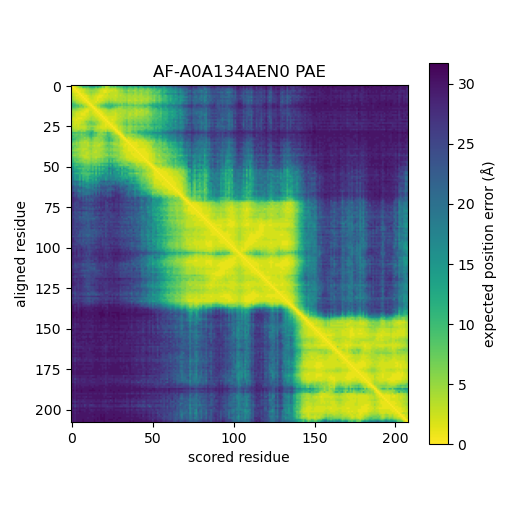44 111 ARG A N 1
ATOM 938 C CA . ARG A 1 111 ? 3.734 6.190 1.509 1.00 93.44 111 ARG A CA 1
ATOM 939 C C . ARG A 1 111 ? 3.113 7.494 1.018 1.00 93.44 111 ARG A C 1
ATOM 941 O O . ARG A 1 111 ? 3.629 8.135 0.106 1.00 93.44 111 ARG A O 1
ATOM 948 N N . CYS A 1 112 ? 2.018 7.902 1.643 1.00 94.44 112 CYS A N 1
ATOM 949 C CA . CYS A 1 112 ? 1.356 9.170 1.376 1.00 94.44 112 CYS A CA 1
ATOM 950 C C . CYS A 1 112 ? 2.200 10.343 1.900 1.00 94.44 112 CYS A C 1
ATOM 952 O O . CYS A 1 112 ? 2.583 10.368 3.071 1.00 94.44 112 CYS A O 1
ATOM 954 N N . LYS A 1 113 ? 2.471 11.329 1.045 1.00 95.94 113 LYS A N 1
ATOM 955 C CA . LYS A 1 113 ? 3.257 12.532 1.367 1.00 95.94 113 LYS A CA 1
ATOM 956 C C . LYS A 1 113 ? 2.405 13.752 1.689 1.00 95.94 113 LYS A C 1
ATOM 958 O O . LYS A 1 113 ? 2.855 14.626 2.424 1.00 95.94 113 LYS A O 1
ATOM 963 N N . LYS A 1 114 ? 1.197 13.825 1.129 1.00 95.06 114 LYS A N 1
ATOM 964 C CA . LYS A 1 114 ? 0.281 14.962 1.277 1.00 95.06 114 LYS A CA 1
ATOM 965 C C . LYS A 1 114 ? -1.117 14.461 1.584 1.00 95.06 114 LYS A C 1
ATOM 967 O O . LYS A 1 114 ? -1.581 13.533 0.932 1.00 95.06 114 LYS A O 1
ATOM 972 N N . GLU A 1 115 ? -1.789 15.076 2.550 1.00 96.62 115 GLU A N 1
ATOM 973 C CA . GLU A 1 115 ? -3.184 14.745 2.833 1.00 96.62 115 GLU A CA 1
ATOM 974 C C . GLU A 1 115 ? -4.068 15.102 1.633 1.00 96.62 115 GLU A C 1
ATOM 976 O O . GLU A 1 115 ? -3.998 16.217 1.119 1.00 96.62 115 GLU A O 1
ATOM 981 N N . HIS A 1 116 ? -4.864 14.140 1.168 1.00 95.25 116 HIS A N 1
ATOM 982 C CA . HIS A 1 116 ? -5.748 14.302 0.015 1.00 95.25 116 HIS A CA 1
ATOM 983 C C . HIS A 1 116 ? -6.905 13.296 0.059 1.00 95.25 116 HIS A C 1
ATOM 985 O O . HIS A 1 116 ? -6.880 12.306 0.798 1.00 95.25 116 HIS A O 1
ATOM 991 N N . GLU A 1 117 ? -7.928 13.555 -0.747 1.00 96.50 117 GLU A N 1
ATOM 992 C CA . GLU A 1 117 ? -8.911 12.550 -1.145 1.00 96.50 117 GLU A CA 1
ATOM 993 C C . GLU A 1 117 ? -8.444 11.934 -2.463 1.00 96.50 117 GLU A C 1
ATOM 995 O O . GLU A 1 117 ? -8.056 12.662 -3.375 1.00 96.50 117 GLU A O 1
ATOM 1000 N N . SER A 1 118 ? -8.384 10.605 -2.531 1.00 90.69 118 SER A N 1
ATOM 1001 C CA . SER A 1 118 ? -7.832 9.909 -3.688 1.00 90.69 118 SER A CA 1
ATOM 1002 C C . SER A 1 118 ? -8.773 9.917 -4.889 1.00 90.69 118 SER A C 1
ATOM 1004 O O . SER A 1 118 ? -9.986 9.765 -4.750 1.00 90.69 118 SER A O 1
ATOM 1006 N N . ASP A 1 119 ? -8.179 10.009 -6.074 1.00 90.88 119 ASP A N 1
ATOM 1007 C CA . ASP A 1 119 ? -8.823 9.750 -7.357 1.00 90.88 119 ASP A CA 1
ATOM 1008 C C . ASP A 1 119 ? -7.847 9.026 -8.304 1.00 90.88 119 ASP A C 1
ATOM 1010 O O . ASP A 1 119 ? -6.682 8.786 -7.964 1.00 90.88 119 ASP A O 1
ATOM 1014 N N . TYR A 1 120 ? -8.304 8.678 -9.508 1.00 84.88 120 TYR A N 1
ATOM 1015 C CA . TYR A 1 120 ? -7.471 8.000 -10.507 1.00 84.88 120 TYR A CA 1
ATOM 1016 C C . TYR A 1 120 ? -6.276 8.834 -11.012 1.00 84.88 120 TYR A C 1
ATOM 1018 O O . TYR A 1 120 ? -5.274 8.258 -11.426 1.00 84.88 120 TYR A O 1
ATOM 1026 N N . GLY A 1 121 ? -6.342 10.168 -10.975 1.00 81.19 121 GLY A N 1
ATOM 1027 C CA . GLY A 1 121 ? -5.222 11.051 -11.323 1.00 81.19 121 GLY A CA 1
ATOM 1028 C C . GLY A 1 121 ? -4.160 11.137 -10.221 1.00 81.19 121 GLY A C 1
ATOM 1029 O O . GLY A 1 121 ? -2.991 11.401 -10.503 1.00 81.19 121 GLY A O 1
ATOM 1030 N N . ILE A 1 122 ? -4.545 10.853 -8.974 1.00 87.19 122 ILE A N 1
ATOM 1031 C CA . ILE A 1 122 ? -3.684 10.883 -7.783 1.00 87.19 122 ILE A CA 1
ATOM 1032 C C . ILE A 1 122 ? -3.344 9.455 -7.311 1.00 87.19 122 ILE A C 1
ATOM 1034 O O . ILE A 1 122 ? -3.075 9.195 -6.136 1.00 87.19 122 ILE A O 1
ATOM 1038 N N . MET A 1 123 ? -3.332 8.481 -8.223 1.00 88.12 123 MET A N 1
ATOM 1039 C CA . MET A 1 123 ? -2.911 7.118 -7.892 1.00 88.12 123 MET A CA 1
ATOM 1040 C C . MET A 1 123 ? -1.425 7.064 -7.501 1.00 88.12 123 MET A C 1
ATOM 1042 O O . MET A 1 123 ? -0.627 7.838 -8.039 1.00 88.12 123 MET A O 1
ATOM 1046 N N . PRO A 1 124 ? -1.007 6.119 -6.634 1.00 90.31 124 PRO A N 1
ATOM 1047 C CA . PRO A 1 124 ? 0.375 6.051 -6.159 1.00 90.31 124 PRO A CA 1
ATOM 1048 C C . PRO A 1 124 ? 1.429 5.896 -7.257 1.00 90.31 124 PRO A C 1
ATOM 1050 O O . PRO A 1 124 ? 2.523 6.444 -7.159 1.00 90.31 124 PRO A O 1
ATOM 1053 N N . THR A 1 125 ? 1.071 5.199 -8.330 1.00 85.19 125 THR A N 1
ATOM 1054 C CA . THR A 1 125 ? 1.897 5.003 -9.531 1.00 85.19 125 THR A CA 1
ATOM 1055 C C . THR A 1 125 ? 1.969 6.211 -10.460 1.00 85.19 125 THR A C 1
ATOM 1057 O O . THR A 1 125 ? 2.898 6.292 -11.256 1.00 85.19 125 THR A O 1
ATOM 1060 N N . LEU A 1 126 ? 1.012 7.139 -10.384 1.00 81.88 126 LEU A N 1
ATOM 1061 C CA . LEU A 1 126 ? 0.894 8.266 -11.316 1.00 81.88 126 LEU A CA 1
ATOM 1062 C C . LEU A 1 126 ? 1.309 9.596 -10.684 1.00 81.88 126 LEU A C 1
ATOM 1064 O O . LEU A 1 126 ? 1.851 10.461 -11.368 1.00 81.88 126 LEU A O 1
ATOM 1068 N N . SER A 1 127 ? 1.085 9.762 -9.379 1.00 87.81 127 SER A N 1
ATOM 1069 C CA . SER A 1 127 ? 1.353 11.016 -8.679 1.00 87.81 127 SER A CA 1
ATOM 1070 C C . SER A 1 127 ? 2.480 10.871 -7.665 1.00 87.81 127 SER A C 1
ATOM 1072 O O . SER A 1 127 ? 2.267 10.671 -6.466 1.00 87.81 127 SER A O 1
ATOM 1074 N N . THR A 1 128 ? 3.703 11.081 -8.147 1.00 89.00 128 THR A N 1
ATOM 1075 C CA . THR A 1 128 ? 4.886 11.213 -7.288 1.00 89.00 128 THR A CA 1
ATOM 1076 C C . THR A 1 128 ? 4.832 12.461 -6.415 1.00 89.00 128 THR A C 1
ATOM 1078 O O . THR A 1 128 ? 5.642 12.593 -5.511 1.00 89.00 128 THR A O 1
ATOM 1081 N N . GLU A 1 129 ? 3.901 13.391 -6.625 1.00 93.25 129 GLU A N 1
ATOM 1082 C CA . GLU A 1 129 ? 3.695 14.517 -5.713 1.00 93.25 129 GLU A CA 1
ATOM 1083 C C . GLU A 1 129 ? 3.028 14.069 -4.402 1.00 93.25 129 GLU A C 1
ATOM 1085 O O . GLU A 1 129 ? 3.418 14.512 -3.318 1.00 93.25 129 GLU A O 1
ATOM 1090 N N . HIS A 1 130 ? 2.055 13.161 -4.498 1.00 93.44 130 HIS A N 1
ATOM 1091 C CA . HIS A 1 130 ? 1.236 12.715 -3.369 1.00 93.44 130 HIS A CA 1
ATOM 1092 C C . HIS A 1 130 ? 1.757 11.430 -2.733 1.00 93.44 130 HIS A C 1
ATOM 1094 O O . HIS A 1 130 ? 1.502 11.196 -1.552 1.00 93.44 130 HIS A O 1
ATOM 1100 N N . TRP A 1 131 ? 2.529 10.635 -3.475 1.00 94.38 131 TRP A N 1
ATOM 1101 C CA . TRP A 1 131 ? 2.995 9.323 -3.040 1.00 94.38 131 TRP A CA 1
ATOM 1102 C C . TRP A 1 131 ? 4.505 9.152 -3.212 1.00 94.38 131 TRP A C 1
ATOM 1104 O O . TRP A 1 131 ? 5.137 9.716 -4.105 1.00 94.38 131 TRP A O 1
ATOM 1114 N N . GLU A 1 132 ? 5.098 8.384 -2.308 1.00 93.69 132 GLU A N 1
ATOM 1115 C CA . GLU A 1 132 ? 6.489 7.941 -2.335 1.00 93.69 132 GLU A CA 1
ATOM 1116 C C . GLU A 1 132 ? 6.509 6.417 -2.394 1.00 93.69 132 GLU A C 1
ATOM 1118 O O . GLU A 1 132 ? 5.944 5.760 -1.520 1.00 93.69 132 GLU A O 1
ATOM 1123 N N . LYS A 1 133 ? 7.152 5.843 -3.413 1.00 91.19 133 LYS A N 1
ATOM 1124 C CA . LYS A 1 133 ? 7.353 4.394 -3.487 1.00 91.19 133 LYS A CA 1
ATOM 1125 C C . LYS A 1 133 ? 8.334 3.974 -2.394 1.00 91.19 133 LYS A C 1
ATOM 1127 O O . LYS A 1 133 ? 9.431 4.518 -2.311 1.00 91.19 133 LYS A O 1
ATOM 1132 N N . ILE A 1 134 ? 7.944 3.002 -1.575 1.00 89.12 134 ILE A N 1
ATOM 1133 C CA . ILE A 1 134 ? 8.836 2.390 -0.590 1.00 89.12 134 ILE A CA 1
ATOM 1134 C C . ILE A 1 134 ? 9.694 1.357 -1.337 1.00 89.12 134 ILE A C 1
ATOM 1136 O O . ILE A 1 134 ? 9.115 0.468 -1.973 1.00 89.12 134 ILE A O 1
ATOM 1140 N N . PRO A 1 135 ? 11.034 1.445 -1.292 1.00 84.81 135 PRO A N 1
ATOM 1141 C CA . PRO A 1 135 ? 11.919 0.475 -1.934 1.00 84.81 135 PRO A CA 1
ATOM 1142 C C . PRO A 1 135 ? 11.619 -0.953 -1.466 1.00 84.81 135 PRO A C 1
ATOM 1144 O O . PRO A 1 135 ? 11.399 -1.181 -0.286 1.00 84.81 135 PRO A O 1
ATOM 1147 N N . ASN A 1 136 ? 11.620 -1.944 -2.356 1.00 80.81 136 ASN A N 1
ATOM 1148 C CA . ASN A 1 136 ? 11.405 -3.349 -1.970 1.00 80.81 136 ASN A CA 1
ATOM 1149 C C . ASN A 1 136 ? 12.707 -4.080 -1.594 1.00 80.81 136 ASN A C 1
ATOM 1151 O O . ASN A 1 136 ? 12.708 -5.306 -1.490 1.00 80.81 136 ASN A O 1
ATOM 1155 N N . GLY A 1 137 ? 13.818 -3.348 -1.439 1.00 67.06 137 GLY A N 1
ATOM 1156 C CA . GLY A 1 137 ? 15.155 -3.899 -1.188 1.00 67.06 137 GLY A CA 1
ATOM 1157 C C . GLY A 1 137 ? 15.759 -4.660 -2.374 1.00 67.06 137 GLY A C 1
ATOM 1158 O O . GLY A 1 137 ? 16.937 -5.001 -2.348 1.00 67.06 137 GLY A O 1
ATOM 1159 N N . LYS A 1 138 ? 14.990 -4.895 -3.444 1.00 64.00 138 LYS A N 1
ATOM 1160 C CA . LYS A 1 138 ? 15.546 -5.310 -4.727 1.00 64.00 138 LYS A CA 1
ATOM 1161 C C . LYS A 1 138 ? 16.074 -4.041 -5.377 1.00 64.00 138 LYS A C 1
ATOM 1163 O O . LYS A 1 138 ? 15.333 -3.068 -5.507 1.00 64.00 138 LYS A O 1
ATOM 1168 N N . GLU A 1 139 ? 17.348 -4.031 -5.755 1.00 51.41 139 GLU A N 1
ATOM 1169 C CA . GLU A 1 139 ? 17.839 -3.006 -6.669 1.00 51.41 139 GLU A CA 1
ATOM 1170 C C . GLU A 1 139 ? 16.898 -3.013 -7.877 1.00 51.41 139 GLU A C 1
ATOM 1172 O O . GLU A 1 139 ? 16.768 -4.037 -8.554 1.00 51.41 139 GLU A O 1
ATOM 1177 N N . GLU A 1 140 ? 16.183 -1.906 -8.115 1.00 54.66 140 GLU A N 1
ATOM 1178 C CA . GLU A 1 140 ? 15.594 -1.693 -9.430 1.00 54.66 140 GLU A CA 1
ATOM 1179 C C . GLU A 1 140 ? 16.776 -1.815 -10.392 1.00 54.66 140 GLU A C 1
ATOM 1181 O O . GLU A 1 140 ? 17.749 -1.067 -10.225 1.00 54.66 140 GLU A O 1
ATOM 1186 N N . PRO A 1 141 ? 16.783 -2.804 -11.308 1.00 50.03 141 PRO A N 1
ATOM 1187 C CA . PRO A 1 141 ? 17.906 -2.975 -12.209 1.00 50.03 141 PRO A CA 1
ATOM 1188 C C . PRO A 1 141 ? 18.147 -1.614 -12.859 1.00 50.03 141 PRO A C 1
ATOM 1190 O O . PRO A 1 141 ? 17.179 -0.998 -13.317 1.00 50.03 141 PRO A O 1
ATOM 1193 N N . PRO A 1 142 ? 19.387 -1.093 -12.829 1.00 50.00 142 PRO A N 1
ATOM 1194 C CA . PRO A 1 142 ? 19.658 0.247 -13.315 1.00 50.00 142 PRO A CA 1
ATOM 1195 C C . PRO A 1 142 ? 19.052 0.360 -14.706 1.00 50.00 142 PRO A C 1
ATOM 1197 O O . PRO A 1 142 ? 19.358 -0.468 -15.571 1.00 50.00 142 PRO A O 1
ATOM 1200 N N . ARG A 1 143 ? 18.139 1.330 -14.888 1.00 57.06 143 ARG A N 1
ATOM 1201 C CA . ARG A 1 143 ? 17.476 1.575 -16.171 1.00 57.06 143 ARG A CA 1
ATOM 1202 C C . ARG A 1 143 ? 18.584 1.622 -17.207 1.00 57.06 143 ARG A C 1
ATOM 1204 O O . ARG A 1 143 ? 19.448 2.494 -17.125 1.00 57.06 143 ARG A O 1
ATOM 1211 N N . ASN A 1 144 ? 18.625 0.616 -18.080 1.00 63.91 144 ASN A N 1
ATOM 1212 C CA . ASN A 1 144 ? 19.757 0.435 -18.974 1.00 63.91 144 ASN A CA 1
ATOM 1213 C C . ASN A 1 144 ? 19.945 1.757 -19.734 1.00 63.91 144 ASN A C 1
ATOM 1215 O O . ASN A 1 144 ? 19.008 2.172 -20.414 1.00 63.91 144 ASN A O 1
ATOM 1219 N N . PRO A 1 145 ? 21.092 2.449 -19.593 1.00 67.94 145 PRO A N 1
ATOM 1220 C CA . PRO A 1 145 ? 21.262 3.813 -20.099 1.00 67.94 145 PRO A CA 1
ATOM 1221 C C . PRO A 1 145 ? 21.175 3.892 -21.627 1.00 67.94 145 PRO A C 1
ATOM 1223 O O . PRO A 1 145 ? 21.118 4.985 -22.182 1.00 67.94 145 PRO A O 1
ATOM 1226 N N . LEU A 1 146 ? 21.183 2.740 -22.305 1.00 75.81 146 LEU A N 1
ATOM 1227 C CA . LEU A 1 146 ? 20.977 2.622 -23.741 1.00 75.81 146 LEU A CA 1
ATOM 1228 C C . LEU A 1 146 ? 19.494 2.583 -24.139 1.00 75.81 146 LEU A C 1
ATOM 1230 O O . LEU A 1 146 ? 19.205 2.723 -25.323 1.00 75.81 146 LEU A O 1
ATOM 1234 N N . LEU A 1 147 ? 18.565 2.374 -23.197 1.00 83.88 147 LEU A N 1
ATOM 1235 C CA . LEU A 1 147 ? 17.129 2.402 -23.469 1.00 83.88 147 LEU A CA 1
ATOM 1236 C C . LEU A 1 147 ? 16.632 3.841 -23.684 1.00 83.88 147 LEU A C 1
ATOM 1238 O O . LEU A 1 147 ? 17.102 4.760 -23.009 1.00 83.88 147 LEU A O 1
ATOM 1242 N N . PRO A 1 148 ? 15.648 4.036 -24.578 1.00 82.38 148 PRO A N 1
ATOM 1243 C CA . PRO A 1 148 ? 15.030 5.338 -24.798 1.00 82.38 148 PRO A CA 1
ATOM 1244 C C . PRO A 1 148 ? 14.315 5.874 -23.549 1.00 82.38 148 PRO A C 1
ATOM 1246 O O . PRO A 1 148 ? 13.941 5.130 -22.627 1.00 82.38 148 PRO A O 1
ATOM 1249 N N . LYS A 1 149 ? 14.141 7.200 -23.508 1.00 82.62 149 LYS A N 1
ATOM 1250 C CA . LYS A 1 149 ? 13.464 7.901 -22.406 1.00 82.62 149 LYS A CA 1
ATOM 1251 C C . LYS A 1 149 ? 11.975 7.583 -22.371 1.00 82.62 149 LYS A C 1
ATOM 1253 O O . LYS A 1 149 ? 11.413 7.486 -21.276 1.00 82.62 149 LYS A O 1
ATOM 1258 N N . GLU A 1 150 ? 11.372 7.372 -23.533 1.00 82.69 150 GLU A N 1
ATOM 1259 C CA . GLU A 1 150 ? 9.971 6.980 -23.687 1.00 82.69 150 GLU A CA 1
ATOM 1260 C C . GLU A 1 150 ? 9.850 5.553 -24.234 1.00 82.69 150 GLU A C 1
ATOM 1262 O O . GLU A 1 150 ? 10.775 5.024 -24.855 1.00 82.69 150 GLU A O 1
ATOM 1267 N N . LYS A 1 151 ? 8.709 4.904 -23.965 1.00 84.81 151 LYS A N 1
ATOM 1268 C CA . LYS A 1 151 ? 8.443 3.540 -24.437 1.00 84.81 151 LYS A CA 1
ATOM 1269 C C . LYS A 1 151 ? 8.333 3.543 -25.965 1.00 84.81 151 LYS A C 1
ATOM 1271 O O . LYS A 1 151 ? 7.447 4.224 -26.476 1.00 84.81 151 LYS A O 1
ATOM 1276 N N . PRO A 1 152 ? 9.167 2.785 -26.700 1.00 87.44 152 PRO A N 1
ATOM 1277 C CA . PRO A 1 152 ? 9.063 2.732 -28.151 1.00 87.44 152 PRO A CA 1
ATOM 1278 C C . PRO A 1 152 ? 7.806 1.996 -28.594 1.00 87.44 152 PRO A C 1
ATOM 1280 O O . PRO A 1 152 ? 7.339 1.071 -27.925 1.00 87.44 152 PRO A O 1
ATOM 1283 N N . ASP A 1 153 ? 7.323 2.351 -29.776 1.00 89.31 153 ASP A N 1
ATOM 1284 C CA . ASP A 1 153 ? 6.249 1.618 -30.433 1.00 89.31 153 ASP A CA 1
ATOM 1285 C C . ASP A 1 153 ? 6.700 0.201 -30.816 1.00 89.31 153 ASP A C 1
ATOM 1287 O O . ASP A 1 153 ? 7.890 -0.080 -31.013 1.00 89.31 153 ASP A O 1
ATOM 1291 N N . LEU A 1 154 ? 5.731 -0.697 -30.999 1.00 90.88 154 LEU A N 1
ATOM 1292 C CA . LEU A 1 154 ? 5.976 -1.967 -31.682 1.00 90.88 154 LEU A CA 1
ATOM 1293 C C . LEU A 1 154 ? 6.501 -1.709 -33.103 1.00 90.88 154 LEU A C 1
ATOM 1295 O O . LEU A 1 154 ? 6.132 -0.725 -33.749 1.00 90.88 154 LEU A O 1
ATOM 1299 N N . TYR A 1 155 ? 7.358 -2.605 -33.595 1.00 90.25 155 TYR A N 1
ATOM 1300 C CA . TYR A 1 155 ? 7.857 -2.546 -34.967 1.00 90.25 155 TYR A CA 1
ATOM 1301 C C . TYR A 1 155 ? 6.706 -2.424 -35.977 1.00 90.25 155 TYR A C 1
ATOM 1303 O O . TYR A 1 155 ? 5.756 -3.208 -35.945 1.00 90.25 155 TYR A O 1
ATOM 1311 N N . ASN A 1 156 ? 6.840 -1.477 -36.905 1.00 89.69 156 ASN A N 1
ATOM 1312 C CA . ASN A 1 156 ? 5.902 -1.242 -37.993 1.00 89.69 156 ASN A CA 1
ATOM 1313 C C . ASN A 1 156 ? 6.662 -1.251 -39.329 1.00 89.69 156 ASN A C 1
ATOM 1315 O O . ASN A 1 156 ? 7.630 -0.517 -39.512 1.00 89.69 156 ASN A O 1
ATOM 1319 N N . ASN A 1 157 ? 6.222 -2.085 -40.269 1.00 87.25 157 ASN A N 1
ATOM 1320 C CA . ASN A 1 157 ? 6.827 -2.208 -41.594 1.00 87.25 157 ASN A CA 1
ATOM 1321 C C . ASN A 1 157 ? 6.616 -0.973 -42.485 1.00 87.25 157 ASN A C 1
ATOM 1323 O O . ASN A 1 157 ? 7.389 -0.779 -43.417 1.00 87.25 157 ASN A O 1
ATOM 1327 N N . GLU A 1 158 ? 5.609 -0.151 -42.207 1.00 86.56 158 GLU A N 1
ATOM 1328 C CA . GLU A 1 158 ? 5.313 1.089 -42.936 1.00 86.56 158 GLU A CA 1
ATOM 1329 C C . GLU A 1 158 ? 6.075 2.301 -42.375 1.00 86.56 158 GLU A C 1
ATOM 1331 O O . GLU A 1 158 ? 6.030 3.384 -42.955 1.00 86.56 158 GLU A O 1
ATOM 1336 N N . LYS A 1 159 ? 6.775 2.139 -41.243 1.00 87.06 159 LYS A N 1
ATOM 1337 C CA . LYS A 1 159 ? 7.534 3.212 -40.595 1.00 87.06 159 LYS A CA 1
ATOM 1338 C C . LYS A 1 159 ? 8.965 3.274 -41.125 1.00 87.06 159 LYS A C 1
ATOM 1340 O O . LYS A 1 159 ? 9.644 2.251 -41.216 1.00 87.06 159 LYS A O 1
ATOM 1345 N N . THR A 1 160 ? 9.438 4.492 -41.382 1.00 90.38 160 THR A N 1
ATOM 1346 C CA . THR A 1 160 ? 10.830 4.753 -41.760 1.00 90.38 160 THR A CA 1
ATOM 1347 C C . THR A 1 160 ? 11.716 4.909 -40.539 1.00 90.38 160 THR A C 1
ATOM 1349 O O . THR A 1 160 ? 11.682 5.938 -39.865 1.00 90.38 160 THR A O 1
ATOM 1352 N N . TYR A 1 161 ? 12.579 3.925 -40.302 1.00 90.31 161 TYR A N 1
ATOM 1353 C CA . TYR A 1 161 ? 13.559 3.992 -39.221 1.00 90.31 161 TYR A CA 1
ATOM 1354 C C . TYR A 1 161 ? 14.850 4.674 -39.668 1.00 90.31 161 TYR A C 1
ATOM 1356 O O . TYR A 1 161 ? 15.314 4.471 -40.796 1.00 90.31 161 TYR A O 1
ATOM 1364 N N . LYS A 1 162 ? 15.427 5.507 -38.792 1.00 91.00 162 LYS A N 1
ATOM 1365 C CA . LYS A 1 162 ? 16.609 6.327 -39.101 1.00 91.00 162 LYS A CA 1
ATOM 1366 C C . LYS A 1 162 ? 17.608 6.355 -37.951 1.00 91.00 162 LYS A C 1
ATOM 1368 O O . LYS A 1 162 ? 17.263 6.573 -36.793 1.00 91.00 162 LYS A O 1
ATOM 1373 N N . LYS A 1 163 ? 18.886 6.200 -38.293 1.00 90.25 163 LYS A N 1
ATOM 1374 C CA . LYS A 1 163 ? 20.001 6.305 -37.350 1.00 90.25 163 LYS A CA 1
ATOM 1375 C C . LYS A 1 163 ? 20.241 7.766 -36.981 1.00 90.25 163 LYS A C 1
ATOM 1377 O O . LYS A 1 163 ? 20.241 8.634 -37.848 1.00 90.25 163 LYS A O 1
ATOM 1382 N N . GLY A 1 164 ? 20.479 8.032 -35.698 1.00 81.94 164 GLY A N 1
ATOM 1383 C CA . GLY A 1 164 ? 20.897 9.355 -35.216 1.00 81.94 164 GLY A CA 1
ATOM 1384 C C . GLY A 1 164 ? 19.821 10.446 -35.240 1.00 81.94 164 GLY A C 1
ATOM 1385 O O . GLY A 1 164 ? 20.150 11.602 -34.998 1.00 81.94 164 GLY A O 1
ATOM 1386 N N . THR A 1 165 ? 18.557 10.103 -35.503 1.00 86.00 165 THR A N 1
ATOM 1387 C CA . THR A 1 165 ? 17.433 11.041 -35.363 1.00 86.00 165 THR A CA 1
ATOM 1388 C C . THR A 1 165 ? 17.170 11.376 -33.890 1.00 86.00 165 THR A C 1
ATOM 1390 O O . THR A 1 165 ? 17.406 10.550 -33.002 1.00 86.00 165 THR A O 1
ATOM 1393 N N . GLU A 1 166 ? 16.687 12.595 -33.637 1.00 83.94 166 GLU A N 1
ATOM 1394 C CA . GLU A 1 166 ? 16.268 13.062 -32.307 1.00 83.94 166 GLU A CA 1
ATOM 1395 C C . GLU A 1 166 ? 14.924 12.458 -31.878 1.00 83.94 166 GLU A C 1
ATOM 1397 O O . GLU A 1 166 ? 14.660 12.311 -30.686 1.00 83.94 166 GLU A O 1
ATOM 1402 N N . LEU A 1 167 ? 14.083 12.075 -32.845 1.00 85.56 167 LEU A N 1
ATOM 1403 C CA . LEU A 1 167 ? 12.805 11.420 -32.588 1.00 85.56 167 LEU A CA 1
ATOM 1404 C C . LEU A 1 167 ? 13.046 9.961 -32.194 1.00 85.56 167 LEU A C 1
ATOM 1406 O O . LEU A 1 167 ? 13.274 9.106 -33.048 1.00 85.56 167 LEU A O 1
ATOM 1410 N N . GLU A 1 168 ? 12.975 9.664 -30.894 1.00 86.12 168 GLU A N 1
ATOM 1411 C CA . GLU A 1 168 ? 13.170 8.304 -30.370 1.00 86.12 168 GLU A CA 1
ATOM 1412 C C . GLU A 1 168 ? 12.225 7.289 -31.033 1.00 86.12 168 GLU A C 1
ATOM 1414 O O . GLU A 1 168 ? 12.632 6.165 -31.327 1.00 86.12 168 GLU A O 1
ATOM 1419 N N . SER A 1 169 ? 11.000 7.698 -31.368 1.00 85.00 169 SER A N 1
ATOM 1420 C CA . SER A 1 169 ? 10.026 6.853 -32.059 1.00 85.00 169 SER A CA 1
ATOM 1421 C C . SER A 1 169 ? 10.502 6.396 -33.450 1.00 85.00 169 SER A C 1
ATOM 1423 O O . SER A 1 169 ? 10.162 5.292 -33.868 1.00 85.00 169 SER A O 1
ATOM 1425 N N . ASP A 1 170 ? 11.324 7.182 -34.149 1.00 88.50 170 ASP A N 1
ATOM 1426 C CA . ASP A 1 170 ? 11.883 6.850 -35.472 1.00 88.50 170 ASP A CA 1
ATOM 1427 C C . ASP A 1 170 ? 13.232 6.117 -35.385 1.00 88.50 170 ASP A C 1
ATOM 1429 O O . ASP A 1 170 ? 13.767 5.645 -36.392 1.00 88.50 170 ASP A O 1
ATOM 1433 N N . ARG A 1 171 ? 13.805 6.019 -34.182 1.00 89.31 171 ARG A N 1
ATOM 1434 C CA . ARG A 1 171 ? 15.098 5.371 -33.926 1.00 89.31 171 ARG A CA 1
ATOM 1435 C C . ARG A 1 171 ? 14.954 4.000 -33.279 1.00 89.31 171 ARG A C 1
ATOM 1437 O O . ARG A 1 171 ? 15.776 3.120 -33.538 1.00 89.31 171 ARG A O 1
ATOM 1444 N N . TYR A 1 172 ? 13.940 3.826 -32.439 1.00 92.81 172 TYR A N 1
ATOM 1445 C CA . TYR A 1 172 ? 13.752 2.630 -31.630 1.00 92.81 172 TYR A CA 1
ATOM 1446 C C . TYR A 1 172 ? 12.430 1.935 -31.951 1.00 92.81 172 TYR A C 1
ATOM 1448 O O . TYR A 1 172 ? 11.441 2.568 -32.316 1.00 92.81 172 TYR A O 1
ATOM 1456 N N . CYS A 1 173 ? 12.398 0.617 -31.774 1.00 91.56 173 CYS A N 1
ATOM 1457 C CA . CYS A 1 173 ? 11.154 -0.147 -31.789 1.00 91.56 173 CYS A CA 1
ATOM 1458 C C . CYS A 1 173 ? 11.208 -1.323 -30.815 1.00 91.56 173 CYS A C 1
ATOM 1460 O O . CYS A 1 173 ? 12.290 -1.776 -30.425 1.00 91.56 173 CYS A O 1
ATOM 1462 N N . ILE A 1 174 ? 10.035 -1.833 -30.450 1.00 92.38 174 ILE A N 1
ATOM 1463 C CA . ILE A 1 174 ? 9.879 -3.103 -29.745 1.00 92.38 174 ILE A CA 1
ATOM 1464 C C . ILE A 1 174 ? 9.584 -4.210 -30.763 1.00 92.38 174 ILE A C 1
ATOM 1466 O O . ILE A 1 174 ? 8.642 -4.119 -31.552 1.00 92.38 174 ILE A O 1
ATOM 1470 N N . PHE A 1 175 ? 10.361 -5.289 -30.720 1.00 89.25 175 PHE A N 1
ATOM 1471 C CA . PHE A 1 175 ? 10.141 -6.493 -31.518 1.00 89.25 175 PHE A CA 1
ATOM 1472 C C . PHE A 1 175 ? 10.431 -7.729 -30.658 1.00 89.25 175 PHE A C 1
ATOM 1474 O O . PHE A 1 175 ? 11.509 -7.830 -30.078 1.00 89.25 175 PHE A O 1
ATOM 1481 N N . ASN A 1 176 ? 9.479 -8.662 -30.541 1.00 86.69 176 ASN A N 1
ATOM 1482 C CA . ASN A 1 176 ? 9.589 -9.850 -29.674 1.00 86.69 176 ASN A CA 1
ATOM 1483 C C . ASN A 1 176 ? 10.071 -9.526 -28.239 1.00 86.69 176 ASN A C 1
ATOM 1485 O O . ASN A 1 176 ? 11.055 -10.092 -27.759 1.00 86.69 176 ASN A O 1
ATOM 1489 N N . ASP A 1 177 ? 9.398 -8.579 -27.577 1.00 83.69 177 ASP A N 1
ATOM 1490 C CA . ASP A 1 177 ? 9.665 -8.130 -26.195 1.00 83.69 177 ASP A CA 1
ATOM 1491 C C . ASP A 1 177 ? 11.065 -7.546 -25.940 1.00 83.69 177 ASP A C 1
ATOM 1493 O O . ASP A 1 177 ? 11.511 -7.414 -24.796 1.00 83.69 177 ASP A O 1
ATOM 1497 N N . LYS A 1 178 ? 11.778 -7.185 -27.006 1.00 89.75 178 LYS A N 1
ATOM 1498 C CA . LYS A 1 178 ? 13.101 -6.567 -26.956 1.00 89.75 178 LYS A CA 1
ATOM 1499 C C . LYS A 1 178 ? 13.075 -5.220 -27.654 1.00 89.75 178 LYS A C 1
ATOM 1501 O O . LYS A 1 178 ? 12.356 -5.032 -28.633 1.00 89.75 178 LYS A O 1
ATOM 1506 N N . VAL A 1 179 ? 13.874 -4.294 -27.144 1.00 92.56 179 VAL A N 1
ATOM 1507 C CA . VAL A 1 179 ? 14.063 -2.974 -27.732 1.00 92.56 179 VAL A CA 1
ATOM 1508 C C . VAL A 1 179 ? 15.252 -3.027 -28.678 1.00 92.56 179 VAL A C 1
ATOM 1510 O O . VAL A 1 179 ? 16.349 -3.454 -28.298 1.00 92.56 179 VAL A O 1
ATOM 1513 N N . TYR A 1 180 ? 15.025 -2.566 -29.902 1.00 92.50 180 TYR A N 1
ATOM 1514 C CA . TYR A 1 180 ? 16.035 -2.459 -30.941 1.00 92.50 180 TYR A CA 1
ATOM 1515 C C . TYR A 1 180 ? 16.248 -1.000 -31.331 1.00 92.50 180 TYR A C 1
ATOM 1517 O O . TYR A 1 180 ? 15.291 -0.247 -31.490 1.00 92.50 180 TYR A O 1
ATOM 1525 N N . GLU A 1 181 ? 17.509 -0.626 -31.516 1.00 94.00 181 GLU A N 1
ATOM 1526 C CA . GLU A 1 181 ? 17.942 0.637 -32.109 1.00 94.00 181 GLU A CA 1
ATOM 1527 C C . GLU A 1 181 ? 18.283 0.422 -33.586 1.00 94.00 181 GLU A C 1
ATOM 1529 O O . GLU A 1 181 ? 19.015 -0.513 -33.924 1.00 94.00 181 GLU A O 1
ATOM 1534 N N . TYR A 1 182 ? 17.806 1.300 -34.465 1.00 92.69 182 TYR A N 1
ATOM 1535 C CA . TYR A 1 182 ? 18.215 1.294 -35.864 1.00 92.69 182 TYR A CA 1
ATOM 1536 C C . TYR A 1 182 ? 19.632 1.866 -36.033 1.00 92.69 182 TYR A C 1
ATOM 1538 O O . TYR A 1 182 ? 19.909 3.011 -35.669 1.00 92.69 182 TYR A O 1
ATOM 1546 N N . VAL A 1 183 ? 20.533 1.075 -36.619 1.00 92.25 183 VAL A N 1
ATOM 1547 C CA . VAL A 1 183 ? 21.958 1.415 -36.805 1.00 92.25 183 VAL A CA 1
ATOM 1548 C C . VAL A 1 183 ? 22.394 1.475 -38.270 1.00 92.25 183 VAL A C 1
ATOM 1550 O O . VAL A 1 183 ? 23.562 1.772 -38.542 1.00 92.25 183 VAL A O 1
ATOM 1553 N N . GLY A 1 184 ? 21.472 1.218 -39.202 1.00 88.69 184 GLY A N 1
ATOM 1554 C CA . GLY A 1 184 ? 21.717 1.322 -40.638 1.00 88.69 184 GLY A CA 1
ATOM 1555 C C . GLY A 1 184 ? 22.025 2.754 -41.076 1.00 88.69 184 GLY A C 1
ATOM 1556 O O . GLY A 1 184 ? 21.431 3.707 -40.576 1.00 88.69 184 GLY A O 1
ATOM 1557 N N . ASP A 1 185 ? 22.955 2.907 -42.017 1.00 86.19 185 ASP A N 1
ATOM 1558 C CA . ASP A 1 185 ? 23.359 4.228 -42.517 1.00 86.19 185 ASP A CA 1
ATOM 1559 C C . ASP A 1 185 ? 22.327 4.842 -43.481 1.00 86.19 185 ASP A C 1
ATOM 1561 O O . ASP A 1 185 ? 22.269 6.059 -43.636 1.00 86.19 185 ASP A O 1
ATOM 1565 N N . GLU A 1 186 ? 21.464 4.016 -44.073 1.00 83.50 186 GLU A N 1
ATOM 1566 C CA . GLU A 1 186 ? 20.349 4.454 -44.915 1.00 83.50 186 GLU A CA 1
ATOM 1567 C C . GLU A 1 186 ? 19.011 4.232 -44.200 1.00 83.50 186 GLU A C 1
ATOM 1569 O O . GLU A 1 186 ? 18.866 3.211 -43.523 1.00 83.50 186 GLU A O 1
ATOM 1574 N N . PRO A 1 187 ? 18.014 5.124 -44.356 1.00 79.38 187 PRO A N 1
ATOM 1575 C CA . PRO A 1 187 ? 16.659 4.885 -43.868 1.00 79.38 187 PRO A CA 1
ATOM 1576 C C . PRO A 1 187 ? 16.070 3.593 -44.438 1.00 79.38 187 PRO A C 1
ATOM 1578 O O . PRO A 1 187 ? 16.319 3.248 -45.597 1.00 79.38 187 PRO A O 1
ATOM 1581 N N . ALA A 1 188 ? 15.275 2.880 -43.644 1.00 73.38 188 ALA A N 1
ATOM 1582 C CA . ALA A 1 188 ? 14.634 1.662 -44.116 1.00 73.38 188 ALA A CA 1
ATOM 1583 C C . ALA A 1 188 ? 13.181 1.533 -43.675 1.00 73.38 188 ALA A C 1
ATOM 1585 O O . ALA A 1 188 ? 12.879 1.534 -42.481 1.00 73.38 188 ALA A O 1
ATOM 1586 N N . ASP A 1 189 ? 12.335 1.293 -44.673 1.00 77.69 189 ASP A N 1
ATOM 1587 C CA . ASP A 1 189 ? 10.957 0.843 -44.524 1.00 77.69 189 ASP A CA 1
ATOM 1588 C C . ASP A 1 189 ? 10.928 -0.680 -44.718 1.00 77.69 189 ASP A C 1
ATOM 1590 O O . ASP A 1 189 ? 11.677 -1.236 -45.529 1.00 77.69 189 ASP A O 1
ATOM 1594 N N . GLY A 1 190 ? 10.102 -1.389 -43.951 1.00 75.94 190 GLY A N 1
ATOM 1595 C CA . GLY A 1 190 ? 9.891 -2.833 -44.115 1.00 75.94 190 GLY A CA 1
ATOM 1596 C C . GLY A 1 190 ? 11.071 -3.745 -43.748 1.00 75.94 190 GLY A C 1
ATOM 1597 O O . GLY A 1 190 ? 10.965 -4.964 -43.895 1.00 75.94 190 GLY A O 1
ATOM 1598 N N . LYS A 1 191 ? 12.189 -3.208 -43.241 1.00 86.06 191 LYS A N 1
ATOM 1599 C CA . LYS A 1 191 ? 13.354 -4.007 -42.823 1.00 86.06 191 LYS A CA 1
ATOM 1600 C C . LYS A 1 191 ? 13.315 -4.294 -41.324 1.00 86.06 191 LYS A C 1
ATOM 1602 O O . LYS A 1 191 ? 13.804 -3.495 -40.537 1.00 86.06 191 LYS A O 1
ATOM 1607 N N . SER A 1 192 ? 12.723 -5.416 -40.920 1.00 88.62 192 SER A N 1
ATOM 1608 C CA . SER A 1 192 ? 12.550 -5.769 -39.500 1.00 88.62 192 SER A CA 1
ATOM 1609 C C . SER A 1 192 ? 13.849 -6.217 -38.806 1.00 88.62 192 SER A C 1
ATOM 1611 O O . SER A 1 192 ? 14.766 -6.692 -39.486 1.00 88.62 192 SER A O 1
ATOM 1613 N N . PRO A 1 193 ? 13.913 -6.167 -37.457 1.00 88.38 193 PRO A N 1
ATOM 1614 C CA . PRO A 1 193 ? 15.021 -6.737 -36.682 1.00 88.38 193 PRO A CA 1
ATOM 1615 C C . PRO A 1 193 ? 15.276 -8.229 -36.934 1.00 88.38 193 PRO A C 1
ATOM 1617 O O . PRO A 1 193 ? 16.404 -8.690 -36.793 1.00 88.38 193 PRO A O 1
ATOM 1620 N N . PHE A 1 194 ? 14.248 -8.988 -37.328 1.00 87.94 194 PHE A N 1
ATOM 1621 C CA . PHE A 1 194 ? 14.378 -10.410 -37.653 1.00 87.94 194 PHE A CA 1
ATOM 1622 C C . PHE A 1 194 ? 14.951 -10.651 -39.051 1.00 87.94 194 PHE A C 1
ATOM 1624 O O . PHE A 1 194 ? 15.852 -11.469 -39.216 1.00 87.94 194 PHE A O 1
ATOM 1631 N N . SER A 1 195 ? 14.427 -9.950 -40.059 1.00 85.50 195 SER A N 1
ATOM 1632 C CA . SER A 1 195 ? 14.791 -10.188 -41.461 1.00 85.50 195 SER A CA 1
ATOM 1633 C C . SER A 1 195 ? 16.077 -9.467 -41.871 1.00 85.50 195 SER A C 1
ATOM 1635 O O . SER A 1 195 ? 16.745 -9.893 -42.810 1.00 85.50 195 SER A O 1
ATOM 1637 N N . PHE A 1 196 ? 16.427 -8.378 -41.180 1.00 90.38 196 PHE A N 1
ATOM 1638 C CA . PHE A 1 196 ? 17.605 -7.555 -41.468 1.00 90.38 196 PHE A CA 1
ATOM 1639 C C . PHE A 1 196 ? 18.387 -7.218 -40.188 1.00 90.38 196 PHE A C 1
ATOM 1641 O O . PHE A 1 196 ? 18.607 -6.039 -39.903 1.00 90.38 196 PHE A O 1
ATOM 1648 N N . PRO A 1 197 ? 18.829 -8.219 -39.407 1.00 90.69 197 PRO A N 1
ATOM 1649 C CA . PRO A 1 197 ? 19.438 -8.009 -38.090 1.00 90.69 197 PRO A CA 1
ATOM 1650 C C . PRO A 1 197 ? 20.674 -7.099 -38.116 1.00 90.69 197 PRO A C 1
ATOM 1652 O O . PRO A 1 197 ? 20.958 -6.424 -37.139 1.00 90.69 197 PRO A O 1
ATOM 1655 N N . GLN A 1 198 ? 21.387 -7.007 -39.239 1.00 92.25 198 GLN A N 1
ATOM 1656 C CA . GLN A 1 198 ? 22.531 -6.109 -39.418 1.00 92.25 198 GLN A CA 1
ATOM 1657 C C . GLN A 1 198 ? 22.186 -4.612 -39.324 1.00 92.25 198 GLN A C 1
ATOM 1659 O O . GLN A 1 198 ? 23.079 -3.794 -39.121 1.00 92.25 198 GLN A O 1
ATOM 1664 N N . LEU A 1 199 ? 20.913 -4.242 -39.498 1.00 92.12 199 LEU A N 1
ATOM 1665 C CA . LEU A 1 199 ? 20.443 -2.855 -39.409 1.00 92.12 199 LEU A CA 1
ATOM 1666 C C . LEU A 1 199 ? 19.941 -2.492 -38.009 1.00 92.12 199 LEU A C 1
ATOM 1668 O O . LEU A 1 199 ? 19.588 -1.337 -37.775 1.00 92.12 199 LEU A O 1
ATOM 1672 N N . TRP A 1 200 ? 19.921 -3.454 -37.084 1.00 92.75 200 TRP A N 1
ATOM 1673 C CA . TRP A 1 200 ? 19.306 -3.311 -35.774 1.00 92.75 200 TRP A CA 1
ATOM 1674 C C . TRP A 1 200 ? 20.245 -3.773 -34.668 1.00 92.75 200 TRP A C 1
ATOM 1676 O O . TRP A 1 200 ? 20.835 -4.848 -34.723 1.00 92.75 200 TRP A O 1
ATOM 1686 N N . LYS A 1 201 ? 20.344 -2.976 -33.611 1.00 93.62 201 LYS A N 1
ATOM 1687 C CA . LYS A 1 201 ? 21.086 -3.324 -32.406 1.00 93.62 201 LYS A CA 1
ATOM 1688 C C . LYS A 1 201 ? 20.103 -3.596 -31.279 1.00 93.62 201 LYS A C 1
ATOM 1690 O O . LYS A 1 201 ? 19.363 -2.704 -30.882 1.00 93.62 201 LYS A O 1
ATOM 1695 N N . GLU A 1 202 ? 20.099 -4.819 -30.756 1.00 93.12 202 GLU A N 1
ATOM 1696 C CA . GLU A 1 202 ? 19.378 -5.127 -29.518 1.00 93.12 202 GLU A CA 1
ATOM 1697 C C . GLU A 1 202 ? 20.019 -4.340 -28.371 1.00 93.12 202 GLU A C 1
ATOM 1699 O O . GLU A 1 202 ? 21.209 -4.501 -28.089 1.00 93.12 202 GLU A O 1
ATOM 1704 N N . ILE A 1 203 ? 19.239 -3.470 -27.732 1.00 90.19 203 ILE A N 1
ATOM 1705 C CA . ILE A 1 203 ? 19.716 -2.618 -26.636 1.00 90.19 203 ILE A CA 1
ATOM 1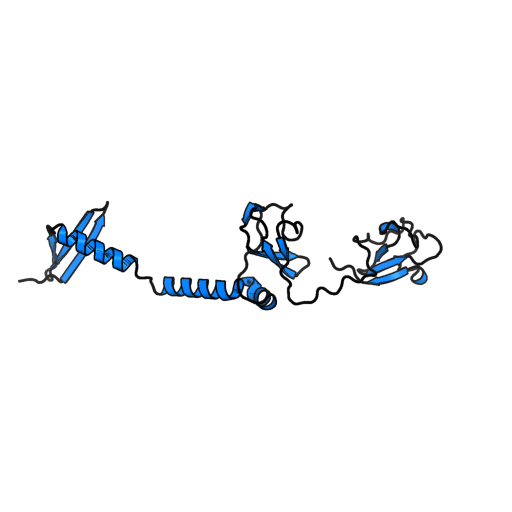706 C C . ILE A 1 203 ? 19.147 -3.030 -25.281 1.00 90.19 203 ILE A C 1
ATOM 1708 O O . ILE A 1 203 ? 19.658 -2.583 -24.261 1.00 90.19 203 ILE A O 1
ATOM 1712 N N . GLY A 1 204 ? 18.153 -3.921 -25.241 1.00 87.50 204 GLY A N 1
ATOM 1713 C CA . GLY A 1 204 ? 17.656 -4.514 -24.002 1.00 87.50 204 GLY A CA 1
ATOM 1714 C C . GLY A 1 204 ? 16.215 -4.997 -24.109 1.00 87.50 204 GLY A C 1
ATOM 1715 O O . GLY A 1 204 ? 15.683 -5.184 -25.200 1.00 87.50 204 GLY A O 1
ATOM 1716 N N . LYS A 1 205 ? 15.570 -5.176 -22.956 1.00 86.44 205 LYS A N 1
ATOM 1717 C CA . LYS A 1 205 ? 14.120 -5.372 -22.846 1.00 86.44 205 LYS A CA 1
ATOM 1718 C C . LYS A 1 205 ? 13.508 -4.145 -22.194 1.00 86.44 205 LYS A C 1
ATOM 1720 O O . LYS A 1 205 ? 14.110 -3.591 -21.275 1.00 86.44 205 LYS A O 1
ATOM 1725 N N . TRP A 1 206 ? 12.334 -3.738 -22.663 1.00 79.38 206 TRP A N 1
ATOM 1726 C CA . TRP A 1 206 ? 11.585 -2.694 -21.978 1.00 79.38 206 TRP A CA 1
ATOM 1727 C C . TRP A 1 206 ? 11.073 -3.262 -20.653 1.00 79.38 206 TRP A C 1
ATOM 1729 O O . TRP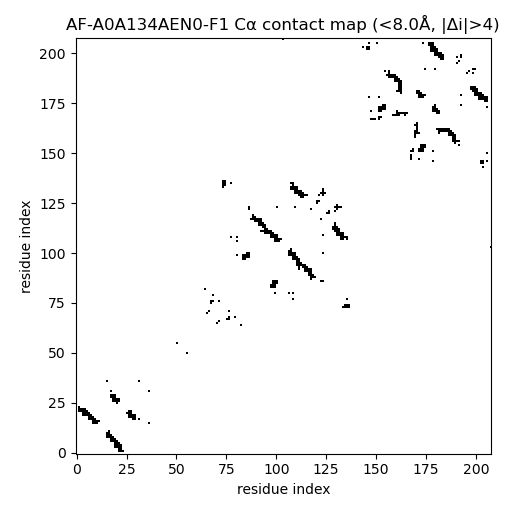 A 1 206 ? 10.491 -4.347 -20.632 1.00 79.38 206 TRP A O 1
ATOM 1739 N N . GLN A 1 207 ? 11.349 -2.563 -19.558 1.00 66.38 207 GLN A N 1
ATOM 1740 C CA . GLN A 1 207 ? 10.820 -2.866 -18.234 1.00 66.38 207 GLN A CA 1
ATOM 1741 C C . GLN A 1 207 ? 9.848 -1.732 -17.911 1.00 66.38 207 GLN A C 1
ATOM 1743 O O . GLN A 1 207 ? 10.252 -0.570 -17.955 1.00 66.38 207 GLN A O 1
ATOM 1748 N N . ASP A 1 208 ? 8.572 -2.079 -17.735 1.00 55.09 208 ASP A N 1
ATOM 1749 C CA . ASP A 1 208 ? 7.504 -1.131 -17.390 1.00 55.09 208 ASP A CA 1
ATOM 1750 C C . ASP A 1 208 ? 7.647 -0.613 -15.950 1.00 55.09 208 ASP A C 1
ATOM 1752 O O . ASP A 1 208 ? 8.061 -1.405 -15.070 1.00 55.09 208 ASP A O 1
#

Secondary structure (DSSP, 8-state):
-PPEEEEEEEEETTEEEEEEEETT--EEE----HHHHHHHHHHHHHHHTS--HHHHHHHHHHHHHHHHHHSS-HHHHHHTGGGSEEP-TT-EE-TT-EEEEEETTEEEEEEE-S-EE--GGG-TTT-TTTEEEEP-SSPPPP--TTS-SSPPPBP-TTS-B-TT-S-HHHHEEEETTEEEEE--SS-BSS--TTT-GGGEEEEE----

pLDDT: mean 83.0, std 9.56, range [50.0, 96.62]

Nearest PDB structures (foldseek):
  2wv6-assembly2_D  TM=7.704E-01  e=5.071E+00  Citrobacter freundii
  2wv6-assembly1_K  TM=5.870E-01  e=5.071E+00  Citrobacter freundii
  2wv6-assembly2_H  TM=5.843E-01  e=5.381E+00  Citrobacter freundii
  8v48-assembly1_B  TM=5.108E-01  e=7.238E+00  Escherichia coli B185

Mean predicted aligned error: 17.52 Å

Foldseek 3Di:
DWDWDDWDWDDDPNDIQIWTATPVRDIDRDPDDVVVVVVVVVVVVVVVPDDDPVRVVVVVVVVVLCCQCVVDALQSNLVVLVSAAADDAQDWDDAQHWHWDADPNDIWIKGFHHTDGDDPCCDQVNDPPGIDTRDNPPPPPPPQPLDDPDDEEADDLAAKADPPDPPVNNQWHDDPQFIKGFQDHDIHHRCDCVNNVVRIDGRGGDDD

Solvent-accessible surface area (backbone atoms only — not comparable to full-atom values): 12344 Å² total; per-residue (Å²): 130,82,48,82,74,46,77,50,76,46,80,54,100,88,44,79,50,51,39,36,28,29,74,81,70,49,76,43,86,56,88,75,57,67,71,57,53,55,53,49,50,53,52,50,54,59,52,73,69,56,73,50,76,68,54,51,52,50,50,54,49,50,52,50,46,48,52,51,64,74,74,46,55,52,51,53,40,61,77,43,53,89,78,44,49,67,71,57,75,74,39,75,44,50,60,68,43,60,29,28,47,79,51,99,95,41,80,42,44,30,32,26,66,45,69,45,71,32,42,86,78,59,29,67,94,70,19,70,80,42,21,41,78,53,62,68,73,64,78,73,74,73,76,58,86,75,51,70,96,61,88,51,48,67,69,54,57,88,44,65,36,31,47,91,55,88,53,56,68,39,23,32,25,30,54,93,77,26,31,31,36,37,66,32,95,60,73,40,60,61,65,43,63,84,85,37,43,89,35,37,41,82,60,48,60,80,78,134

Radius of gyration: 35.12 Å; Cα contacts (8 Å, |Δi|>4): 300; chains: 1; bounding box: 62×33×104 Å